Protein 4G3N (pdb70)

Foldseek 3Di:
DKAWWKWFAFPQAFIAIEGVVQQVVDDPDDDFRLPFGQDIDGGILQWKKWFQKFQQKIFIDRNVLFHHDHNPDSGHHPCVSLVPDPPIHGQDMDIGRDQVRAQWKWWAKFQQFIAIAGSVLPPDPPRGIDGQAHDDPPMTIHEIDGYYQQWWKWWAKQQFFIAIERNHCVQHPHDHRYYHGHGQADDDPPMTIHYMDIDDAQKWWWWAFQQQFIETEGPVLQDYDGGRYNHGGQAADDPNRHTTQHIDIGHCAWKKWWAKDPPGIDIDGNVQFHYDHRYYHGHHRPPADVVITTNHMGTRND

Solvent-accessible surface area: 14374 Å² total; per-residue (Å²): 108,193,51,98,0,6,0,1,1,9,73,48,9,43,0,8,38,2,65,28,122,79,12,200,94,56,202,138,103,64,63,123,69,29,60,0,25,16,23,41,31,98,14,28,1,73,16,21,0,0,0,0,0,18,68,0,64,0,9,40,2,73,0,92,65,1,43,88,26,48,86,91,39,113,26,72,57,0,18,112,53,31,76,22,88,111,138,6,154,46,28,50,6,20,48,3,192,21,21,123,70,16,75,24,1,0,3,0,2,92,53,0,41,1,2,0,2,97,1,71,47,1,97,42,143,182,90,41,21,10,56,0,5,71,49,190,158,109,18,62,1,36,3,2,19,49,5,41,32,77,39,24,0,0,0,0,0,9,19,0,45,1,2,26,2,42,0,47,48,165,39,1,174,34,49,42,74,71,42,65,13,45,73,0,0,152,41,98,187,104,15,86,0,31,17,9,33,39,19,127,136,65,2,31,0,2,1,0,3,38,13,0,59,3,0,10,1,23,4,145,64,3,49,86,72,57,85,18,32,114,23,33,66,0,4,90,65,52,183,226,32,12,76,3,34,7,5,38,26,1,49,68,103,24,75,6,6,1,6,6,69,69,51,36,10,32,130,6,3,0,135,115,7,148,92,30,27,54,95,47,96,11,81,63,16,188,70,6,39,165,75,24,61,3,101,28,19,4,115,30,20,136

Sequence (302 aa):
AREDVVVTITETGYAKRTKTTDDLYRSQKGAGLKQDDIVAHFFVCSTHDLILFFTTQGRVYRAKAYDLPEASRTARGQHVANLLAFQPEERIAQVIQIRGYTDAPYLVLATRNGLVKKSKLTDFDSNRSGGIVAVNLRDNDELVVGAVLCSAGDDLLLVSANGQSIRFSATDEALRPMGRATSGVQGMRFNIDDRLLSLNVVREGTYLLVATSGGYAKRTAIEEYPVQGRGGKGVLTVMYDRRRGRLVGALIVDDDSELYAVTSGGGVIRTAARQQVRKAGRQTKGVRLMNLGEGDTLLAIARNAE

GO terms:
  GO:0000287 magnesium ion binding (F, IDA)
  GO:0005524 ATP binding (F, IDA)
  GO:0003918 DNA topoisomerase type II (double strand cut, ATP-hydrolyzing) activity (F, IDA)
  GO:0016887 ATP hydrolysis activity (F, IDA)
  GO:0006265 DNA topological change (P, IDA)
  GO:0005886 plasma membrane (C, HDA)
  GO:0005515 protein binding (F, IPI)
  GO:0034335 DNA negative supercoiling activity (F, IDA)
  GO:0003918 DNA topoisomerase type II (double strand cut, ATP-hydrolyzing) activity (F, EXP)

CATH classification: 2.120.10.90

InterPro domains:
  IPR002205 DNA topoisomerase, type IIA, domain A [PF00521] (39-483)
  IPR002205 DNA topoisomerase, type IIA, domain A [PS52040] (41-510)
  IPR002205 DNA topoisomerase, type IIA, domain A [SM00434] (18-476)
  IPR002205 DNA topoisomerase, type IIA, domain A [cd00187] (37-486)
  IPR005743 DNA gyrase, subunit A [MF_01897] (10-820)
  IPR006691 DNA gyrase/topoisomerase IV, subunit A, C-terminal repeat [PF03989] (515-562)
  IPR006691 DNA gyrase/topoisomerase IV, subunit A, C-terminal repeat [PF03989] (565-607)
  IPR006691 DNA gyrase/topoisomerase IV, subunit A, C-terminal repeat [PF03989] (622-666)
  IPR006691 DNA gyrase/topoisomerase IV, subunit A, C-terminal repeat [PF03989] (669-717)
  IPR006691 DNA gyrase/topoisomerase IV, subunit A, C-terminal repeat [PF03989] (722-769)
  IPR006691 DNA gyrase/topoisomerase IV, subunit A, C-terminal repeat [PF03989] (773-816)
  IPR013757 DNA topoisomerase, type IIA, alpha-helical domain superfamily [G3DSA:1.10.268.10] (381-469)
  IPR013758 DNA topoisomerase, type IIA, domain A, alpha-beta [G3DSA:3.90.199.10] (39-498)
  IPR013760 DNA topoisomerase, type IIA-like domain superfamily [SSF56719] (8-500)
  IPR035516 DNA gyrase/topoisomerase IV, subunit A, C-terminal [G3DSA:2.120.10.90] (512-820)
  IPR035516 DNA gyrase/topoisomerase IV, subunit A, C-terminal [SSF101904] (510-826)
  IPR050220 Type II DNA Topoisomerases [PTHR43493] (12-821)

B-factor: mean 26.98, std 14.88, range [6.0, 184.53]

Radius of gyration: 18.95 Å; Cα contacts (8 Å, |Δi|>4): 797; chains: 1; bounding box: 49×46×56 Å

Organism: Mycobacterium tuberculosis (strain ATCC 25618 / H37Rv) (NCBI:txid83332)

Secondary structure (DSSP, 8-state):
---EEEEEEETTSEEEEEEHHHHTT-------GGG-EEEEEEEETTSEEEEEETTSEEEEEEGGGSPB--TT---EEHHHHTTPPTT--EEEEEEESSTTSSSEEEEEETTSEEEEEEGGGG----SSEEES----TT--EEEEEEE-TT-EEEEEETTSEEEEEE--TTTS-B--SSS--EES----TT--EEEEEE--TT-EEEEEETTSEEEEEEGGGS-B--TTS--EESS---TTT--EEEEEEE-TT-EEEEEESSS-EEEEEGGGSPB--TT---EE-TTSPTT--EEEEEEE--

Structure (mmCIF, N/CA/C/O backbone):
data_4G3N
#
_entry.id   4G3N
#
_cell.length_a   38.700
_cell.length_b   80.519
_cell.length_c   88.182
_cell.angle_alpha   90.00
_cell.angle_beta   90.00
_cell.angle_gamma   90.00
#
_symmetry.space_group_name_H-M   'P 21 21 21'
#
loop_
_entity.id
_entity.type
_entity.pdbx_description
1 polymer 'DNA gyrase subunit A'
2 water water
#
loop_
_atom_site.group_PDB
_atom_site.id
_atom_site.type_symbol
_atom_site.label_atom_id
_atom_site.label_alt_id
_atom_site.label_comp_id
_atom_site.label_asym_id
_atom_site.label_entity_id
_atom_site.label_seq_id
_atom_site.pdbx_PDB_ins_code
_atom_site.Cartn_x
_atom_site.Cartn_y
_atom_site.Cartn_z
_atom_site.occupancy
_atom_site.B_iso_or_equiv
_atom_site.auth_seq_id
_atom_site.auth_comp_id
_atom_site.auth_asym_id
_atom_site.auth_atom_id
_atom_site.pdbx_PDB_model_num
ATOM 1 N N . ALA A 1 1 ? 41.340 52.993 17.282 1.00 29.26 512 ALA A N 1
ATOM 2 C CA . ALA A 1 1 ? 42.102 51.738 17.304 1.00 28.61 512 ALA A CA 1
ATOM 3 C C . ALA A 1 1 ? 41.487 50.643 16.419 1.00 27.66 512 ALA A C 1
ATOM 4 O O . ALA A 1 1 ? 40.266 50.514 16.345 1.00 26.87 512 ALA A O 1
ATOM 6 N N . ARG A 1 2 ? 42.350 49.858 15.748 1.00 23.90 513 ARG A N 1
ATOM 7 C CA . ARG A 1 2 ? 41.933 48.744 14.883 1.00 22.47 513 ARG A CA 1
ATOM 8 C C . ARG A 1 2 ? 42.128 47.479 15.701 1.00 24.32 513 ARG A C 1
ATOM 9 O O . ARG A 1 2 ? 43.257 47.124 16.053 1.00 24.06 513 ARG A O 1
ATOM 17 N N . GLU A 1 3 ? 41.014 46.863 16.083 1.00 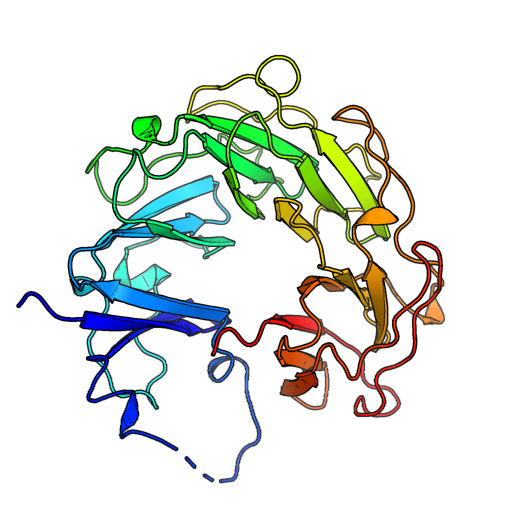19.32 514 GLU A N 1
ATOM 18 C CA . GLU A 1 3 ? 41.034 45.741 17.005 1.00 20.29 514 GLU A CA 1
ATOM 19 C C . GLU A 1 3 ? 40.057 44.661 16.600 1.00 20.46 514 GLU A C 1
ATOM 20 O O . GLU A 1 3 ? 38.981 44.960 16.057 1.00 18.57 514 GLU A O 1
ATOM 26 N N . ASP A 1 4 ? 40.405 43.403 16.957 1.00 18.57 515 ASP A N 1
ATOM 27 C CA . ASP A 1 4 ? 39.489 42.289 16.769 1.00 17.02 515 ASP A CA 1
ATOM 28 C C . ASP A 1 4 ? 38.496 42.352 17.923 1.00 18.61 515 ASP A C 1
ATOM 29 O O . ASP A 1 4 ? 38.900 42.435 19.093 1.00 19.52 515 ASP A O 1
ATOM 34 N N . VAL A 1 5 ? 37.203 42.339 17.592 1.00 15.94 516 VAL A N 1
ATOM 35 C CA . VAL A 1 5 ? 36.139 42.474 18.593 1.00 15.95 516 VAL A CA 1
ATOM 36 C C . VAL A 1 5 ? 35.062 41.436 18.384 1.00 18.31 516 VAL A C 1
ATOM 37 O O . VAL A 1 5 ? 34.896 40.864 17.282 1.00 17.89 516 VAL A O 1
ATOM 41 N N . VAL A 1 6 ? 34.328 41.202 19.455 1.00 15.79 517 VAL A N 1
ATOM 42 C CA . VAL A 1 6 ? 33.130 40.414 19.478 1.00 15.93 517 VAL A CA 1
ATOM 43 C C . VAL A 1 6 ? 31.999 41.472 19.584 1.00 16.01 517 VAL A C 1
ATOM 44 O O . VAL A 1 6 ? 32.002 42.306 20.514 1.00 16.29 517 VAL A O 1
ATOM 48 N N . VAL A 1 7 ? 31.119 41.521 18.580 1.00 14.86 518 VAL A N 1
ATOM 49 C CA . VAL A 1 7 ? 29.946 42.408 18.619 1.00 13.15 518 VAL A CA 1
ATOM 50 C C . VAL A 1 7 ? 28.785 41.536 19.058 1.00 15.39 518 VAL A C 1
ATOM 51 O O . VAL A 1 7 ? 28.542 40.474 18.466 1.00 15.86 518 VAL A O 1
ATOM 55 N N . THR A 1 8 ? 28.062 41.980 20.083 1.00 15.03 519 THR A N 1
ATOM 56 C CA . THR A 1 8 ? 26.872 41.251 20.526 1.00 14.57 519 THR A CA 1
ATOM 57 C C . THR A 1 8 ? 25.676 42.151 20.485 1.00 15.35 519 THR A C 1
ATOM 58 O O . THR A 1 8 ? 25.745 43.326 20.897 1.00 16.02 519 THR A O 1
ATOM 62 N N . ILE A 1 9 ? 24.569 41.629 19.983 1.00 15.60 520 ILE A N 1
ATOM 63 C CA . ILE A 1 9 ? 23.293 42.360 19.981 1.00 15.81 520 ILE A CA 1
ATOM 64 C C . ILE A 1 9 ? 22.273 41.480 20.689 1.00 15.10 520 ILE A C 1
ATOM 65 O O . ILE A 1 9 ? 22.132 40.294 20.309 1.00 16.01 520 ILE A O 1
ATOM 70 N N . THR A 1 10 ? 21.581 42.007 21.690 1.00 14.56 521 THR A N 1
ATOM 71 C CA . THR A 1 10 ? 20.603 41.192 22.396 1.00 14.69 521 THR A CA 1
ATOM 72 C C . THR A 1 10 ? 19.308 41.086 21.620 1.00 17.37 521 THR A C 1
ATOM 73 O O . THR A 1 10 ? 19.037 41.863 20.711 1.00 16.80 521 THR A O 1
ATOM 77 N N . GLU A 1 11 ? 18.471 40.114 22.017 1.00 17.57 522 GLU A N 1
ATOM 78 C CA . GLU A 1 11 ? 17.150 39.954 21.432 1.00 18.42 522 GLU A CA 1
ATOM 79 C C . GLU A 1 11 ? 16.323 41.247 21.623 1.00 21.49 522 GLU A C 1
ATOM 80 O O . GLU A 1 11 ? 15.470 41.554 20.801 1.00 20.85 522 GLU A O 1
ATOM 86 N N . THR A 1 12 ? 16.602 42.004 22.697 1.00 17.05 523 THR A N 1
ATOM 87 C CA . THR A 1 12 ? 15.930 43.237 23.054 1.00 16.35 523 THR A CA 1
ATOM 88 C C . THR A 1 12 ? 16.496 44.483 22.343 1.00 17.65 523 THR A C 1
ATOM 89 O O . THR A 1 12 ? 15.992 45.579 22.588 1.00 19.34 523 THR A O 1
ATOM 93 N N . GLY A 1 13 ? 17.510 44.314 21.501 1.00 15.77 524 GLY A N 1
ATOM 94 C CA . GLY A 1 13 ? 18.047 45.407 20.690 1.00 15.65 524 GLY A CA 1
ATOM 95 C C . GLY A 1 13 ? 19.194 46.226 21.262 1.00 16.56 524 GLY A C 1
ATOM 96 O O . GLY A 1 13 ? 19.442 47.326 20.761 1.00 18.26 524 GLY A O 1
ATOM 97 N N . TYR A 1 14 ? 19.918 45.699 22.249 1.00 14.73 525 TYR A N 1
ATOM 98 C CA . TYR A 1 14 ? 21.046 46.428 22.853 1.00 13.57 525 TYR A CA 1
ATOM 99 C C . TYR A 1 14 ? 22.329 45.891 22.272 1.00 16.84 525 TYR A C 1
ATOM 100 O O . TYR A 1 14 ? 22.486 44.672 22.154 1.00 16.86 525 TYR A O 1
ATOM 109 N N . ALA A 1 15 ? 23.264 46.768 21.938 1.00 13.80 526 ALA A N 1
ATOM 110 C CA . ALA A 1 15 ? 24.492 46.381 21.267 1.00 14.53 526 ALA A CA 1
ATOM 111 C C . ALA A 1 15 ? 25.718 46.836 22.005 1.00 14.39 526 ALA A C 1
ATOM 112 O O . ALA A 1 15 ? 25.723 47.914 22.616 1.00 14.16 526 ALA A O 1
ATOM 114 N N . LYS A 1 16 ? 26.803 46.099 21.830 1.00 14.40 527 LYS A N 1
ATOM 115 C CA . LYS A 1 16 ? 28.105 46.477 22.383 1.00 14.42 527 LYS A CA 1
ATOM 116 C C . LYS A 1 16 ? 29.161 45.722 21.613 1.00 16.75 527 LYS A C 1
ATOM 117 O O . LYS A 1 16 ? 28.870 44.786 20.858 1.00 16.73 527 LYS A O 1
ATOM 123 N N . ARG A 1 17 ? 30.391 46.124 21.828 1.00 15.33 528 ARG A N 1
ATOM 124 C CA . ARG A 1 17 ? 31.563 45.417 21.327 1.00 14.60 528 ARG A CA 1
ATOM 125 C C . ARG A 1 17 ? 32.510 45.156 22.492 1.00 17.15 528 ARG A C 1
ATOM 126 O O . ARG A 1 17 ? 32.553 45.924 23.454 1.00 16.94 528 ARG A O 1
ATOM 134 N N . THR A 1 18 ? 33.304 44.106 22.388 1.00 16.31 529 THR A N 1
ATOM 135 C CA . THR A 1 18 ? 34.289 43.790 23.415 1.00 16.04 529 THR A CA 1
ATOM 136 C C . THR A 1 18 ? 35.516 43.247 22.680 1.00 17.60 529 THR A C 1
ATOM 137 O O . THR A 1 18 ? 35.370 42.373 21.821 1.00 18.33 529 THR A O 1
ATOM 141 N N . LYS A 1 19 ? 36.725 43.699 23.064 1.00 17.85 530 LYS A N 1
ATOM 142 C CA . LYS A 1 19 ? 37.951 43.147 22.475 1.00 18.75 530 LYS A CA 1
ATOM 143 C C . LYS A 1 19 ? 37.889 41.619 22.628 1.00 19.53 530 LYS A C 1
ATOM 144 O O . LYS A 1 19 ? 37.530 41.143 23.713 1.00 20.54 530 LYS A O 1
ATOM 150 N N A THR A 1 20 ? 38.207 40.872 21.549 0.50 16.58 531 THR A N 1
ATOM 151 N N B THR A 1 20 ? 38.203 40.840 21.562 0.50 12.15 531 THR A N 1
ATOM 152 C CA A THR A 1 20 ? 38.183 39.401 21.514 0.50 16.90 531 THR A CA 1
ATOM 153 C CA B THR A 1 20 ? 38.116 39.388 21.635 0.50 11.74 531 THR A CA 1
ATOM 154 C C A THR A 1 20 ? 38.895 38.759 22.698 0.50 22.30 531 THR A C 1
ATOM 155 C C B THR A 1 20 ? 38.853 38.827 22.820 0.50 18.49 531 THR A C 1
ATOM 156 O O A THR A 1 20 ? 38.327 37.871 23.326 0.50 21.97 531 THR A O 1
ATOM 157 O O B THR A 1 20 ? 38.262 38.066 23.570 0.50 18.70 531 THR A O 1
ATOM 164 N N . ASP A 1 21 ? 40.104 39.246 23.031 1.00 20.10 532 ASP A N 1
ATOM 165 C CA A ASP A 1 21 ? 40.924 38.747 24.138 0.50 22.92 532 ASP A CA 1
ATOM 166 C CA B ASP A 1 21 ? 40.886 38.715 24.141 0.50 22.50 532 ASP A CA 1
ATOM 167 C C . ASP A 1 21 ? 40.279 38.984 25.505 1.00 28.18 532 ASP A C 1
ATOM 168 O O . ASP A 1 21 ? 40.417 38.156 26.393 1.00 30.04 532 ASP A O 1
ATOM 177 N N . LEU A 1 22 ? 39.573 40.107 25.664 1.00 25.61 533 LEU A N 1
ATOM 178 C CA . LEU A 1 22 ? 38.920 40.431 26.943 1.00 27.20 533 LEU A CA 1
ATOM 179 C C . LEU A 1 22 ? 37.642 39.613 27.091 1.00 28.56 533 LEU A C 1
ATOM 180 O O . LEU A 1 22 ? 37.340 39.111 28.179 1.00 27.22 533 LEU A O 1
ATOM 185 N N . TYR A 1 23 ? 36.865 39.499 26.000 1.00 24.36 534 TYR A N 1
ATOM 186 C CA . TYR A 1 23 ? 35.593 38.773 26.016 1.00 22.19 534 TYR A CA 1
ATOM 187 C C . TYR A 1 23 ? 35.796 37.361 26.524 1.00 26.60 534 TYR A C 1
ATOM 188 O O . TYR A 1 23 ? 35.030 36.888 27.384 1.00 24.94 534 TYR A O 1
ATOM 197 N N . ARG A 1 24 ? 36.885 36.732 26.065 1.00 26.39 535 ARG A N 1
ATOM 198 C CA . ARG A 1 24 ? 37.285 35.370 26.399 1.00 27.59 535 ARG A CA 1
ATOM 199 C C . ARG A 1 24 ? 37.633 35.145 27.877 1.00 31.66 535 ARG A C 1
ATOM 200 O O . ARG A 1 24 ? 37.584 34.004 28.344 1.00 32.02 535 ARG A O 1
ATOM 208 N N . SER A 1 25 ? 37.962 36.221 28.614 1.00 27.73 536 SER A N 1
ATOM 209 C CA . SER A 1 25 ? 38.309 36.177 30.038 1.00 26.84 536 SER A CA 1
ATOM 210 C C . SER A 1 25 ? 37.118 36.502 30.955 1.00 28.51 536 SER A C 1
ATOM 211 O O . SER A 1 25 ? 37.199 36.291 32.168 1.00 27.18 536 SER A O 1
ATOM 214 N N . GLN A 1 26 ? 36.056 37.078 30.391 1.00 23.69 537 GLN A N 1
ATOM 215 C CA . GLN A 1 26 ? 34.905 37.534 31.159 1.00 22.36 537 GLN A CA 1
ATOM 216 C C . GLN A 1 26 ? 33.804 36.496 31.402 1.00 27.29 537 GLN A C 1
ATOM 217 O O . GLN A 1 26 ? 33.796 35.455 30.760 1.00 28.87 537 GLN A O 1
ATOM 223 N N . LYS A 1 27 ? 32.881 36.780 32.343 1.00 23.84 538 LYS A N 1
ATOM 224 C CA . LYS A 1 27 ? 31.807 35.852 32.730 1.00 26.38 538 LYS A CA 1
ATOM 225 C C . LYS A 1 27 ? 30.872 35.549 31.548 1.00 44.64 538 LYS A C 1
ATOM 226 O O . LYS A 1 27 ? 30.286 36.474 30.993 1.00 29.98 538 LYS A O 1
ATOM 232 N N . GLY A 1 35 ? 19.712 36.812 42.190 1.00 33.72 546 GLY A N 1
ATOM 233 C CA . GLY A 1 35 ? 19.021 35.531 42.086 1.00 33.03 546 GLY A CA 1
ATOM 234 C C . GLY A 1 35 ? 17.864 35.469 41.099 1.00 35.35 546 GLY A C 1
ATOM 235 O O . GLY A 1 35 ? 17.113 34.488 41.104 1.00 34.78 546 GLY A O 1
ATOM 236 N N . ALA A 1 36 ? 17.703 36.495 40.229 1.00 30.49 547 ALA A N 1
ATOM 237 C CA . ALA A 1 36 ? 16.627 36.484 39.224 1.00 29.98 547 ALA A CA 1
ATOM 238 C C . ALA A 1 36 ? 16.987 35.478 38.117 1.00 35.37 547 ALA A C 1
ATOM 239 O O . ALA A 1 36 ? 18.164 35.186 37.941 1.00 35.32 547 ALA A O 1
ATOM 241 N N . GLY A 1 37 ? 15.980 34.940 37.423 1.00 33.24 548 GLY A N 1
ATOM 242 C CA . GLY A 1 37 ? 16.187 33.995 36.331 1.00 33.04 548 GLY A CA 1
ATOM 243 C C . GLY A 1 37 ? 16.599 34.698 35.050 1.00 33.36 548 GLY A C 1
ATOM 244 O O . GLY A 1 37 ? 16.769 35.924 35.037 1.00 31.35 548 GLY A O 1
ATOM 245 N N . LEU A 1 38 ? 16.734 33.932 33.947 1.00 29.25 549 LEU A N 1
ATOM 246 C CA . LEU A 1 38 ? 17.093 34.512 32.656 1.00 27.21 549 LEU A CA 1
ATOM 247 C C . LEU A 1 38 ? 15.990 35.415 32.140 1.00 28.08 549 LEU A C 1
ATOM 248 O O . LEU A 1 38 ? 14.809 35.125 32.323 1.00 28.39 549 LEU A O 1
ATOM 253 N N . LYS A 1 39 ? 16.382 36.492 31.487 1.00 26.04 550 LYS A N 1
ATOM 254 C CA . LYS A 1 39 ? 15.433 37.434 30.892 1.00 25.29 550 LYS A CA 1
ATOM 255 C C . LYS A 1 39 ? 15.838 37.660 29.434 1.00 22.89 550 LYS A C 1
ATOM 256 O O . LYS A 1 39 ? 16.911 37.214 29.024 1.00 21.26 550 LYS A O 1
ATOM 262 N N . GLN A 1 40 ? 14.973 38.310 28.657 1.00 20.98 551 GLN A N 1
ATOM 263 C CA . GLN A 1 40 ? 15.252 38.549 27.241 1.00 20.29 551 GLN A CA 1
ATOM 264 C C . GLN A 1 40 ? 16.526 39.321 26.950 1.00 19.78 551 GLN A C 1
ATOM 265 O O . GLN A 1 40 ? 17.190 39.017 25.960 1.00 18.55 551 GLN A O 1
ATOM 271 N N . ASP A 1 41 ? 16.927 40.244 27.848 1.00 19.11 552 ASP A N 1
ATOM 272 C CA . ASP A 1 41 ? 18.204 40.934 27.675 1.00 18.30 552 ASP A CA 1
ATOM 273 C C . ASP A 1 41 ? 19.412 39.980 27.714 1.00 23.18 552 ASP A C 1
ATOM 274 O O . ASP A 1 41 ? 20.483 40.325 27.206 1.00 24.11 552 ASP A O 1
ATOM 279 N N . ASP A 1 42 ? 19.247 38.778 28.263 1.00 20.04 553 ASP A N 1
ATOM 280 C CA . ASP A 1 42 ? 20.340 37.800 28.319 1.00 21.80 553 ASP A CA 1
ATOM 281 C C . ASP A 1 42 ? 20.509 37.014 27.025 1.00 22.45 553 ASP A C 1
ATOM 282 O O . ASP A 1 42 ? 21.486 36.267 26.864 1.00 23.29 553 ASP A O 1
ATOM 287 N N . ILE A 1 43 ? 19.532 37.130 26.122 1.00 18.58 554 ILE A N 1
ATOM 288 C CA . ILE A 1 43 ? 19.579 36.405 24.872 1.00 17.80 554 ILE A CA 1
ATOM 289 C C . ILE A 1 43 ? 20.494 37.137 23.903 1.00 19.12 554 ILE A C 1
ATOM 290 O O . ILE A 1 43 ? 20.157 38.255 23.472 1.00 18.33 554 ILE A O 1
ATOM 295 N N . VAL A 1 44 ? 21.619 36.510 23.530 1.00 17.79 555 VAL A N 1
ATOM 296 C CA . VAL A 1 44 ? 22.500 37.065 22.494 1.00 17.64 555 VAL A CA 1
ATOM 297 C C . VAL A 1 44 ? 21.890 36.618 21.130 1.00 20.38 555 VAL A C 1
ATOM 298 O O . VAL A 1 44 ? 21.996 35.431 20.769 1.00 20.22 555 VAL A O 1
ATOM 302 N N . ALA A 1 45 ? 21.193 37.529 20.444 1.00 18.38 556 ALA A N 1
ATOM 303 C CA . ALA A 1 45 ? 20.541 37.302 19.136 1.00 19.18 556 ALA A CA 1
ATOM 304 C C . ALA A 1 45 ? 21.519 37.335 17.974 1.00 20.67 556 ALA A C 1
ATOM 305 O O . ALA A 1 45 ? 21.312 36.646 16.959 1.00 22.04 556 ALA A O 1
ATOM 307 N N . HIS A 1 46 ? 22.577 38.144 18.102 1.00 17.99 557 HIS A N 1
ATOM 308 C CA . HIS A 1 46 ? 23.624 38.296 17.092 1.00 18.04 557 HIS A CA 1
ATOM 309 C C . HIS A 1 46 ? 24.983 38.310 17.727 1.00 19.31 557 HIS A C 1
ATOM 310 O O . HIS A 1 46 ? 25.185 39.000 18.738 1.00 17.40 557 HIS A O 1
ATOM 317 N N . PHE A 1 47 ? 25.934 37.567 17.152 1.00 17.14 558 PHE A N 1
ATOM 318 C CA . PHE A 1 47 ? 27.279 37.461 17.685 1.00 16.84 558 PHE A CA 1
ATOM 319 C C . PHE A 1 47 ? 28.222 37.471 16.491 1.00 19.12 558 PHE A C 1
ATOM 320 O O . PHE A 1 47 ? 28.188 36.557 15.666 1.00 19.43 558 PHE A O 1
ATOM 328 N N . PHE A 1 48 ? 29.003 38.510 16.366 1.00 16.03 559 PHE A N 1
ATOM 329 C CA . PHE A 1 48 ? 29.907 38.647 15.223 1.00 15.64 559 PHE A CA 1
ATOM 330 C C . PHE A 1 48 ? 31.321 38.786 15.734 1.00 20.04 559 PHE A C 1
ATOM 331 O O . PHE A 1 48 ? 31.575 39.623 16.603 1.00 18.94 559 PHE A O 1
ATOM 339 N N . VAL A 1 49 ? 32.245 37.987 15.224 1.00 17.38 560 VAL A N 1
ATOM 340 C CA . VAL A 1 49 ? 33.648 38.142 15.568 1.00 17.63 560 VAL A CA 1
ATOM 341 C C . VAL A 1 49 ? 34.223 38.852 14.354 1.00 21.12 560 VAL A C 1
ATOM 342 O O . VAL A 1 49 ? 34.254 38.298 13.249 1.00 22.53 560 VAL A O 1
ATOM 346 N N . CYS A 1 50 ? 34.544 40.122 14.511 1.00 16.53 561 CYS A N 1
ATOM 347 C CA . CYS A 1 50 ? 34.929 40.961 13.387 1.00 17.09 561 CYS A CA 1
ATOM 348 C C . CYS A 1 50 ? 35.990 41.948 13.795 1.00 18.77 561 CYS A C 1
ATOM 349 O O . CYS A 1 50 ? 36.647 41.790 14.835 1.00 18.61 561 CYS A O 1
ATOM 352 N N . SER A 1 51 ? 36.199 42.928 12.925 1.00 17.83 562 SER A N 1
ATOM 353 C CA . SER A 1 51 ? 37.063 44.043 13.157 1.00 17.10 562 SER A CA 1
ATOM 354 C C . SER A 1 51 ? 36.228 45.236 13.610 1.00 18.79 562 SER A C 1
ATOM 355 O O . SER A 1 51 ? 35.082 45.420 13.171 1.00 17.02 562 SER A O 1
ATOM 358 N N . THR A 1 52 ? 36.839 46.119 14.411 1.00 17.30 563 THR A N 1
ATOM 359 C CA . THR A 1 52 ? 36.253 47.421 14.755 1.00 16.32 563 THR A CA 1
ATOM 360 C C . THR A 1 52 ? 35.899 48.184 13.457 1.00 18.70 563 THR A C 1
ATOM 361 O O . THR A 1 52 ? 34.926 48.946 13.426 1.00 17.69 563 THR A O 1
ATOM 365 N N . HIS A 1 53 ? 36.640 47.927 12.366 1.00 17.18 564 HIS A N 1
ATOM 366 C CA . HIS A 1 53 ? 36.433 48.643 11.107 1.00 16.41 564 HIS A CA 1
ATOM 367 C C . HIS A 1 53 ? 35.488 47.963 10.097 1.00 20.81 564 HIS A C 1
ATOM 368 O O . HIS A 1 53 ? 35.274 48.493 8.991 1.00 21.26 564 HIS A O 1
ATOM 375 N N . ASP A 1 54 ? 34.873 46.838 10.492 1.00 16.46 565 ASP A N 1
ATOM 376 C CA . ASP A 1 54 ? 33.861 46.201 9.656 1.00 16.95 565 ASP A CA 1
ATOM 377 C C . ASP A 1 54 ? 32.531 46.914 9.852 1.00 19.05 565 ASP A C 1
ATOM 378 O O . ASP A 1 54 ? 32.395 47.738 10.767 1.00 18.17 565 ASP A O 1
ATOM 383 N N . LEU A 1 55 ? 31.563 46.610 8.985 1.00 19.42 566 LEU A N 1
ATOM 384 C CA . LEU A 1 55 ? 30.247 47.235 8.993 1.00 19.84 566 LEU A CA 1
ATOM 385 C C . LEU A 1 55 ? 29.171 46.352 9.548 1.00 18.93 566 LEU A C 1
ATOM 386 O O . LEU A 1 55 ? 29.163 45.132 9.349 1.00 18.46 566 LEU A O 1
ATOM 391 N N . ILE A 1 56 ? 28.244 46.976 10.280 1.00 18.59 567 ILE A N 1
ATOM 392 C CA . ILE A 1 56 ? 27.099 46.285 10.819 1.00 17.38 567 ILE A CA 1
ATOM 393 C C . ILE A 1 56 ? 25.874 46.967 10.215 1.00 19.85 567 ILE A C 1
ATOM 394 O O . ILE A 1 56 ? 25.714 48.194 10.353 1.00 20.69 567 ILE A O 1
ATOM 399 N N . LEU A 1 57 ? 25.067 46.194 9.466 1.00 18.11 568 LEU A N 1
ATOM 400 C CA . LEU A 1 57 ? 23.868 46.736 8.809 1.00 17.43 568 LEU A CA 1
ATOM 401 C C . LEU A 1 57 ? 22.656 46.398 9.653 1.00 16.30 568 LEU A C 1
ATOM 402 O O . LEU A 1 57 ? 22.410 45.231 9.923 1.00 15.86 568 LEU A O 1
ATOM 407 N N . PHE A 1 58 ? 21.881 47.405 10.048 1.00 14.88 569 PHE A N 1
ATOM 408 C CA . PHE A 1 58 ? 20.671 47.232 10.853 1.00 14.40 569 PHE A CA 1
ATOM 409 C C . PHE A 1 58 ? 19.467 47.500 9.943 1.00 15.97 569 PHE A C 1
ATOM 410 O O . PHE A 1 58 ? 19.237 48.659 9.547 1.00 15.31 569 PHE A O 1
ATOM 418 N N . PHE A 1 59 ? 18.740 46.439 9.611 1.00 13.93 570 PHE A N 1
ATOM 419 C CA . PHE A 1 59 ? 17.540 46.566 8.786 1.00 13.98 570 PHE A CA 1
ATOM 420 C C . PHE A 1 59 ? 16.374 46.754 9.721 1.00 17.13 570 PHE A C 1
ATOM 421 O O . PHE A 1 59 ? 16.250 46.021 10.709 1.00 16.77 570 PHE A O 1
ATOM 429 N N . THR A 1 60 ? 15.509 47.713 9.413 1.00 14.66 571 THR A N 1
ATOM 430 C CA . THR A 1 60 ? 14.435 48.022 10.350 1.00 13.91 571 THR A CA 1
ATOM 431 C C . THR A 1 60 ? 13.077 47.606 9.878 1.00 15.31 571 THR A C 1
ATOM 432 O O . THR A 1 60 ? 12.850 47.345 8.699 1.00 14.87 571 THR A O 1
ATOM 436 N N . THR A 1 61 ? 12.145 47.586 10.828 1.00 14.60 572 THR A N 1
ATOM 437 C CA . THR A 1 61 ? 10.764 47.229 10.548 1.00 14.34 572 THR A CA 1
ATOM 438 C C . THR A 1 61 ? 10.102 48.175 9.523 1.00 16.91 572 THR A C 1
ATOM 439 O O . THR A 1 61 ? 9.178 47.773 8.829 1.00 16.82 572 THR A O 1
ATOM 443 N N . GLN A 1 62 ? 10.582 49.437 9.461 1.00 15.80 573 GLN A N 1
ATOM 444 C CA . GLN A 1 62 ? 10.085 50.442 8.535 1.00 15.92 573 GLN A CA 1
ATOM 445 C C . GLN A 1 62 ? 10.803 50.394 7.185 1.00 18.46 573 GLN A C 1
ATOM 446 O O . GLN A 1 62 ? 10.602 51.284 6.356 1.00 19.77 573 GLN A O 1
ATOM 452 N N . GLY A 1 63 ? 11.581 49.334 6.950 1.00 16.16 574 GLY A N 1
ATOM 453 C CA . GLY A 1 63 ? 12.174 49.131 5.633 1.00 16.39 574 GLY A CA 1
ATOM 454 C C . GLY A 1 63 ? 13.386 49.976 5.337 1.00 18.46 574 GLY A C 1
ATOM 455 O O . GLY A 1 63 ? 13.691 50.196 4.173 1.00 19.04 574 GLY A O 1
ATOM 456 N N . ARG A 1 64 ? 14.079 50.456 6.376 1.00 15.96 575 ARG A N 1
ATOM 457 C CA . ARG A 1 64 ? 15.311 51.203 6.182 1.00 15.38 575 ARG A CA 1
ATOM 458 C C . ARG A 1 64 ? 16.520 50.367 6.593 1.00 17.11 575 ARG A C 1
ATOM 459 O O . ARG A 1 64 ? 16.384 49.320 7.245 1.00 16.64 575 ARG A O 1
ATOM 467 N N . VAL A 1 65 ? 17.706 50.815 6.187 1.00 15.60 576 VAL A N 1
ATOM 468 C CA . VAL A 1 65 ? 18.931 50.197 6.646 1.00 15.64 576 VAL A CA 1
ATOM 469 C C . VAL A 1 65 ? 19.824 51.311 7.206 1.00 16.37 576 VAL A C 1
ATOM 470 O O . VAL A 1 65 ? 20.003 52.351 6.574 1.00 17.98 576 VAL A O 1
ATOM 474 N N . TYR A 1 66 ? 20.336 51.100 8.425 1.00 15.53 577 TYR A N 1
ATOM 475 C CA . TYR A 1 66 ? 21.254 52.028 9.066 1.00 16.03 577 TYR A CA 1
ATOM 476 C C . TYR A 1 66 ? 22.573 51.297 9.157 1.00 20.34 577 TYR A C 1
ATOM 477 O O . TYR A 1 66 ? 22.601 50.115 9.480 1.00 20.99 577 TYR A O 1
ATOM 486 N N . ARG A 1 67 ? 23.664 51.969 8.814 1.00 21.76 578 ARG A N 1
ATOM 487 C CA . ARG A 1 67 ? 24.947 51.310 8.921 1.00 23.38 578 ARG A CA 1
ATOM 488 C C . ARG A 1 67 ? 25.742 51.897 10.078 1.00 27.44 578 ARG A C 1
ATOM 489 O O . ARG A 1 67 ? 25.603 53.077 10.437 1.00 28.14 578 ARG A O 1
ATOM 497 N N . ALA A 1 68 ? 26.588 51.071 10.651 1.00 23.91 579 ALA A N 1
ATOM 498 C CA . ALA A 1 68 ? 27.483 51.511 11.704 1.00 24.17 579 ALA A CA 1
ATOM 499 C C . ALA A 1 68 ? 28.765 50.733 11.540 1.00 22.08 579 ALA A C 1
ATOM 500 O O . ALA A 1 68 ? 28.745 49.549 11.195 1.00 23.59 579 ALA A O 1
ATOM 502 N N . LYS A 1 69 ? 29.873 51.366 11.821 1.00 19.04 580 LYS A N 1
ATOM 503 C CA . LYS A 1 69 ? 31.113 50.624 11.862 1.00 18.95 580 LYS A CA 1
ATOM 504 C C . LYS A 1 69 ? 31.050 49.948 13.253 1.00 20.07 580 LYS A C 1
ATOM 505 O O . LYS A 1 69 ? 30.366 50.457 14.180 1.00 19.99 580 LYS A O 1
ATOM 511 N N . ALA A 1 70 ? 31.672 48.789 13.422 1.00 16.69 581 ALA A N 1
ATOM 512 C CA . ALA A 1 70 ? 31.634 48.147 14.743 1.00 16.48 581 ALA A CA 1
ATOM 513 C C . ALA A 1 70 ? 32.169 49.111 15.834 1.00 20.06 581 ALA A C 1
ATOM 514 O O . ALA A 1 70 ? 31.683 49.083 16.968 1.00 18.84 581 ALA A O 1
ATOM 516 N N . TYR A 1 71 ? 33.139 49.984 15.503 1.00 16.88 582 TYR A N 1
ATOM 517 C CA . TYR A 1 71 ? 33.638 50.934 16.512 1.00 17.90 582 TYR A CA 1
ATOM 518 C C . TYR A 1 71 ? 32.597 51.974 16.945 1.00 21.78 582 TYR A C 1
ATOM 519 O O . TYR A 1 71 ? 32.811 52.635 17.952 1.00 23.80 582 TYR A O 1
ATOM 528 N N . ASP A 1 72 ? 31.467 52.086 16.197 1.00 18.36 583 ASP A N 1
ATOM 529 C CA . ASP A 1 72 ? 30.377 52.996 16.557 1.00 20.08 583 ASP A CA 1
ATOM 530 C C . ASP A 1 72 ? 29.513 52.368 17.650 1.00 21.94 583 ASP A C 1
ATOM 531 O O . ASP A 1 72 ? 28.646 53.052 18.211 1.00 22.30 583 ASP A O 1
ATOM 536 N N . LEU A 1 73 ? 29.717 51.071 17.939 1.00 18.86 584 LEU A N 1
ATOM 537 C CA . LEU A 1 73 ? 28.991 50.384 19.017 1.00 17.99 584 LEU A CA 1
ATOM 538 C C . LEU A 1 73 ? 29.850 50.531 20.237 1.00 21.56 584 LEU A C 1
ATOM 539 O O . LEU A 1 73 ? 31.084 50.490 20.131 1.00 22.16 584 LEU A O 1
ATOM 544 N N . PRO A 1 74 ? 29.250 50.823 21.399 1.00 17.29 585 PRO A N 1
ATOM 545 C CA . PRO A 1 74 ? 30.046 51.089 22.591 1.00 17.31 585 PRO A CA 1
ATOM 546 C C . PRO A 1 74 ? 30.793 49.891 23.129 1.00 19.15 585 PRO A C 1
ATOM 547 O O . PRO A 1 74 ? 30.297 48.766 23.095 1.00 17.38 585 PRO A O 1
ATOM 551 N N . GLU A 1 75 ? 31.986 50.147 23.642 1.00 19.48 586 GLU A N 1
ATOM 552 C CA . GLU A 1 75 ? 32.772 49.104 24.237 1.00 19.58 586 GLU A CA 1
ATOM 553 C C . GLU A 1 75 ? 32.208 48.830 25.609 1.00 24.46 586 GLU A C 1
ATOM 554 O O . GLU A 1 75 ? 31.947 49.771 26.379 1.00 25.20 586 GLU A O 1
ATOM 560 N N . ALA A 1 76 ? 31.999 47.556 25.934 1.00 20.63 587 ALA A N 1
ATOM 561 C CA . ALA A 1 76 ? 31.478 47.166 27.242 1.00 21.28 587 ALA A CA 1
ATOM 562 C C . ALA A 1 76 ? 31.892 45.753 27.545 1.00 24.74 587 ALA A C 1
ATOM 563 O O . ALA A 1 76 ? 32.259 45.019 26.620 1.00 22.92 587 ALA A O 1
ATOM 565 N N . SER A 1 77 ? 31.832 45.355 28.815 1.00 23.91 588 SER A N 1
ATOM 566 C CA . SER A 1 77 ? 32.189 43.999 29.201 1.00 24.36 588 SER A CA 1
ATOM 567 C C . SER A 1 77 ? 31.149 43.023 28.694 1.00 26.50 588 SER A C 1
ATOM 568 O O . SER A 1 77 ? 30.003 43.402 28.406 1.00 25.50 588 SER A O 1
ATOM 571 N N . ARG A 1 78 ? 31.531 41.753 28.622 1.00 23.36 589 ARG A N 1
ATOM 572 C CA . ARG A 1 78 ? 30.654 40.668 28.172 1.00 23.33 589 ARG A CA 1
ATOM 573 C C . ARG A 1 78 ? 29.322 40.654 28.920 1.00 26.34 589 ARG A C 1
ATOM 574 O O . ARG A 1 78 ? 28.285 40.334 28.324 1.00 27.55 589 ARG A O 1
ATOM 582 N N . THR A 1 79 ? 29.355 41.009 30.210 1.00 24.16 590 THR A N 1
ATOM 583 C CA . THR A 1 79 ? 28.174 40.982 31.055 1.00 25.08 590 THR A CA 1
ATOM 584 C C . THR A 1 79 ? 27.157 42.096 30.800 1.00 31.52 590 THR A C 1
ATOM 585 O O . THR A 1 79 ? 25.975 41.914 31.106 1.00 32.05 590 THR A O 1
ATOM 589 N N . ALA A 1 80 ? 27.604 43.241 30.262 1.00 27.51 591 ALA A N 1
ATOM 590 C CA . ALA A 1 80 ? 26.707 44.382 29.997 1.00 27.32 591 ALA A CA 1
ATOM 591 C C . ALA A 1 80 ? 25.800 44.136 28.791 1.00 27.49 591 ALA A C 1
ATOM 592 O O . ALA A 1 80 ? 26.210 43.446 27.874 1.00 27.34 591 ALA A O 1
ATOM 594 N N . ARG A 1 81 ? 24.567 44.703 28.763 1.00 23.45 592 ARG A N 1
ATOM 595 C CA . ARG A 1 81 ? 23.718 44.506 27.566 1.00 21.95 592 ARG A CA 1
ATOM 596 C C . ARG A 1 81 ? 24.128 45.484 26.475 1.00 21.65 592 ARG A C 1
ATOM 597 O O . ARG A 1 81 ? 23.975 45.172 25.303 1.00 23.14 592 ARG A O 1
ATOM 605 N N . GLY A 1 82 ? 24.671 46.639 26.854 1.00 17.65 593 GLY A N 1
ATOM 606 C CA . GLY A 1 82 ? 25.063 47.641 25.870 1.00 18.34 593 GLY A CA 1
ATOM 607 C C . GLY A 1 82 ? 24.024 48.754 25.721 1.00 19.85 593 GLY A C 1
ATOM 608 O O . GLY A 1 82 ? 23.223 49.020 26.621 1.00 19.94 593 GLY A O 1
ATOM 609 N N . GLN A 1 83 ? 24.037 49.406 24.562 1.00 15.25 594 GLN A N 1
ATOM 610 C CA . GLN A 1 83 ? 23.212 50.585 24.287 1.00 15.42 594 GLN A CA 1
ATOM 611 C C . GLN A 1 83 ? 22.143 50.176 23.315 1.00 16.34 594 GLN A C 1
ATOM 612 O O . GLN A 1 83 ? 22.434 49.465 22.342 1.00 14.33 594 GLN A O 1
ATOM 618 N N . HIS A 1 84 ? 20.924 50.697 23.501 1.00 16.44 595 HIS A N 1
ATOM 619 C CA . HIS A 1 84 ? 19.842 50.375 22.587 1.00 17.51 595 HIS A CA 1
ATOM 620 C C . HIS A 1 84 ? 20.157 50.950 21.201 1.00 16.71 595 HIS A C 1
ATOM 621 O O . HIS A 1 84 ? 20.399 52.157 21.078 1.00 16.67 595 HIS A O 1
ATOM 628 N N . VAL A 1 85 ? 20.159 50.098 20.186 0.50 9.00 596 VAL A N 1
ATOM 629 C CA . VAL A 1 85 ? 20.522 50.494 18.834 0.50 8.30 596 VAL A CA 1
ATOM 630 C C . VAL A 1 85 ? 19.652 51.584 18.257 0.50 10.85 596 VAL A C 1
ATOM 631 O O . VAL A 1 85 ? 20.167 52.502 17.619 0.50 8.90 596 VAL A O 1
ATOM 635 N N . ALA A 1 86 ? 18.356 51.477 18.464 1.00 15.32 597 ALA A N 1
ATOM 636 C CA . ALA A 1 86 ? 17.473 52.501 17.937 1.00 16.20 597 ALA A CA 1
ATOM 637 C C . ALA A 1 86 ? 17.805 53.870 18.494 1.00 18.60 597 ALA A C 1
ATOM 638 O O . ALA A 1 86 ? 17.642 54.889 17.808 1.00 20.04 597 ALA A O 1
ATOM 640 N N . ASN A 1 87 ? 18.278 53.909 19.728 1.00 17.51 598 ASN A N 1
ATOM 641 C CA . ASN A 1 87 ? 18.667 55.179 20.345 1.00 18.17 598 ASN A CA 1
ATOM 642 C C . ASN A 1 87 ? 20.026 55.605 19.811 1.00 20.41 598 ASN A C 1
ATOM 643 O O . ASN A 1 87 ? 20.191 56.780 19.451 1.00 20.85 598 ASN A O 1
ATOM 648 N N . LEU A 1 88 ? 21.007 54.679 19.767 1.00 17.58 599 LEU A N 1
ATOM 649 C CA . LEU A 1 88 ? 22.357 54.978 19.303 1.00 18.16 599 LEU A CA 1
ATOM 650 C C . LEU A 1 88 ? 22.373 55.517 17.883 1.00 20.41 599 LEU A C 1
ATOM 651 O O . LEU A 1 88 ? 23.100 56.477 17.589 1.00 21.42 599 LEU A O 1
ATOM 656 N N . LEU A 1 89 ? 21.532 54.925 17.008 1.00 16.95 600 LEU A N 1
ATOM 657 C CA . LEU A 1 89 ? 21.529 55.283 15.592 1.00 16.49 600 LEU A CA 1
ATOM 658 C C . LEU A 1 89 ? 20.421 56.214 15.173 1.00 19.98 600 LEU A C 1
ATOM 659 O O . LEU A 1 89 ? 20.265 56.468 13.969 1.00 21.23 600 LEU A O 1
ATOM 664 N N . ALA A 1 90 ? 19.698 56.786 16.138 1.00 18.63 601 ALA A N 1
ATOM 665 C CA . ALA A 1 90 ? 18.650 57.776 15.866 1.00 19.69 601 ALA A CA 1
ATOM 6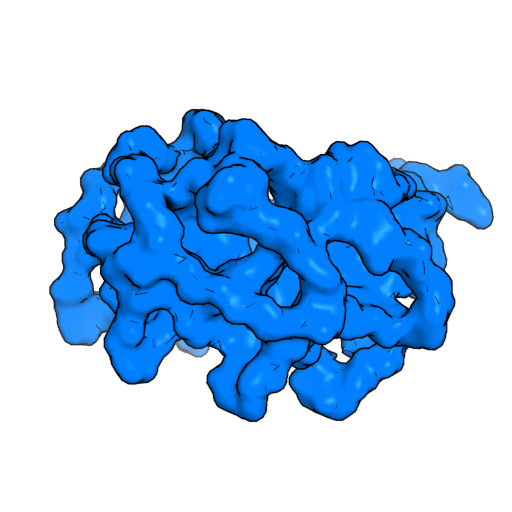66 C C . ALA A 1 90 ? 17.574 57.283 14.909 1.00 23.35 601 ALA A C 1
ATOM 667 O O . ALA A 1 90 ? 17.237 57.931 13.913 1.00 23.78 601 ALA A O 1
ATOM 669 N N . PHE A 1 91 ? 17.045 56.095 15.214 1.00 18.90 602 PHE A N 1
ATOM 670 C CA . PHE A 1 91 ? 15.936 55.584 14.429 1.00 18.10 602 PHE A CA 1
ATOM 671 C C . PHE A 1 91 ? 14.738 56.510 14.544 1.00 22.24 602 PHE A C 1
ATOM 672 O O . PHE A 1 91 ? 14.626 57.303 15.498 1.00 21.56 602 PHE A O 1
ATOM 680 N N . GLN A 1 92 ? 13.823 56.387 13.587 1.00 20.52 603 GLN A N 1
ATOM 681 C CA . GLN A 1 92 ? 12.591 57.164 13.586 1.00 21.07 603 GLN A CA 1
ATOM 682 C C . GLN A 1 92 ? 11.681 56.690 14.710 1.00 23.91 603 GLN A C 1
ATOM 683 O O . GLN A 1 92 ? 11.864 55.574 15.229 1.00 22.50 603 GLN A O 1
ATOM 689 N N . PRO A 1 93 ? 10.692 57.495 15.127 1.00 24.21 604 PRO A N 1
ATOM 690 C CA . PRO A 1 93 ? 9.782 57.018 16.172 1.00 23.77 604 PRO A CA 1
ATOM 691 C C . PRO A 1 93 ? 9.120 55.702 15.766 1.00 27.01 604 PRO A C 1
ATOM 692 O O . PRO A 1 93 ? 8.705 55.532 14.619 1.00 26.16 604 PRO A O 1
ATOM 696 N N . GLU A 1 94 ? 9.129 54.748 16.697 1.00 24.31 605 GLU A N 1
ATOM 697 C CA . GLU A 1 94 ? 8.556 53.408 16.562 1.00 23.55 605 GLU A CA 1
ATOM 698 C C . GLU A 1 94 ? 9.299 52.455 15.663 1.00 25.21 605 GLU A C 1
ATOM 699 O O . GLU A 1 94 ? 8.853 51.320 15.500 1.00 25.20 605 GLU A O 1
ATOM 705 N N . GLU A 1 95 ? 10.418 52.889 15.084 1.00 19.72 606 GLU A N 1
ATOM 706 C CA . GLU A 1 95 ? 11.205 52.023 14.203 1.00 18.94 606 GLU A CA 1
ATOM 707 C C . GLU A 1 95 ? 12.014 51.033 15.055 1.00 20.95 606 GLU A C 1
ATOM 708 O O . GLU A 1 95 ? 12.670 51.458 16.027 1.00 20.69 606 GLU A O 1
ATOM 714 N N . ARG A 1 96 ? 12.016 49.745 14.678 1.00 18.09 607 ARG A N 1
ATOM 715 C CA . ARG A 1 96 ? 12.733 48.727 15.459 1.00 18.04 607 ARG A CA 1
ATOM 716 C C . ARG A 1 96 ? 13.628 47.886 14.574 1.00 17.78 607 ARG A C 1
ATOM 717 O O . ARG A 1 96 ? 13.454 47.883 13.361 1.00 17.32 607 ARG A O 1
ATOM 725 N N . ILE A 1 97 ? 14.576 47.152 15.153 1.00 16.93 608 ILE A N 1
ATOM 726 C CA . ILE A 1 97 ? 15.444 46.270 14.383 1.00 15.67 608 ILE A CA 1
ATOM 727 C C . ILE A 1 97 ? 14.619 45.094 13.877 1.00 18.27 608 ILE A C 1
ATOM 728 O O . ILE A 1 97 ? 13.853 44.508 14.656 1.00 18.82 608 ILE A O 1
ATOM 733 N N . ALA A 1 98 ? 14.756 44.774 12.597 1.00 15.00 609 ALA A N 1
ATOM 734 C CA . ALA A 1 98 ? 14.150 43.587 12.014 1.00 16.20 609 ALA A CA 1
ATOM 735 C C . ALA A 1 98 ? 15.246 42.516 11.794 1.00 16.10 609 ALA A C 1
ATOM 736 O O . ALA A 1 98 ? 15.007 41.323 11.996 1.00 17.99 609 ALA A O 1
ATOM 738 N N . GLN A 1 99 ? 16.430 42.945 11.347 1.00 14.70 610 GLN A N 1
ATOM 739 C CA . GLN A 1 99 ? 17.515 42.007 11.097 1.00 14.64 610 GLN A CA 1
ATOM 740 C C . GLN A 1 99 ? 18.839 42.751 11.146 1.00 15.64 610 GLN A C 1
ATOM 741 O O . GLN A 1 99 ? 18.879 43.948 10.884 1.00 16.30 610 GLN A O 1
ATOM 747 N N . VAL A 1 100 ? 19.941 42.036 11.452 1.00 14.71 611 VAL A N 1
ATOM 748 C CA . VAL A 1 100 ? 21.263 42.621 11.521 1.00 14.51 611 VAL A CA 1
ATOM 749 C C . VAL A 1 100 ? 22.179 41.741 10.680 1.00 15.80 611 VAL A C 1
ATOM 750 O O . VAL A 1 100 ? 22.138 40.507 10.803 1.00 16.72 611 VAL A O 1
ATOM 754 N N . ILE A 1 101 ? 23.008 42.367 9.806 1.00 14.80 612 ILE A N 1
ATOM 755 C CA . ILE A 1 101 ? 23.962 41.614 8.985 1.00 14.42 612 ILE A CA 1
ATOM 756 C C . ILE A 1 101 ? 25.311 42.296 9.114 1.00 17.29 612 ILE A C 1
ATOM 757 O O . ILE A 1 101 ? 25.403 43.494 8.882 1.00 17.06 612 ILE A O 1
ATOM 762 N N . GLN A 1 102 ? 26.381 41.539 9.381 1.00 16.34 613 GLN A N 1
ATOM 763 C CA . GLN A 1 102 ? 27.725 42.086 9.416 1.00 16.49 613 GLN A CA 1
ATOM 764 C C . GLN A 1 102 ? 28.379 41.829 8.042 1.00 18.78 613 GLN A C 1
ATOM 765 O O . GLN A 1 102 ? 28.239 40.739 7.475 1.00 18.39 613 GLN A O 1
ATOM 771 N N . ILE A 1 103 ? 29.057 42.833 7.513 1.00 16.42 614 ILE A N 1
ATOM 772 C CA . ILE A 1 103 ? 29.755 42.694 6.234 1.00 16.45 614 ILE A CA 1
ATOM 773 C C . ILE A 1 103 ? 31.126 43.305 6.363 1.00 20.68 614 ILE A C 1
ATOM 774 O O . ILE A 1 103 ? 31.388 44.123 7.271 1.00 20.78 614 ILE A O 1
ATOM 779 N N . ARG A 1 104 ? 32.007 42.881 5.476 1.00 20.05 615 ARG A N 1
ATOM 780 C CA . ARG A 1 104 ? 33.330 43.470 5.363 1.00 22.36 615 ARG A CA 1
ATOM 781 C C . ARG A 1 104 ? 33.181 44.660 4.410 1.00 26.61 615 ARG A C 1
ATOM 782 O O . ARG A 1 104 ? 33.669 45.754 4.703 1.00 30.08 615 ARG A O 1
ATOM 790 N N . GLY A 1 105 ? 32.458 44.453 3.314 1.00 21.05 616 GLY A N 1
ATOM 791 C CA . GLY A 1 105 ? 32.213 45.503 2.344 1.00 21.36 616 GLY A CA 1
ATOM 792 C C . GLY A 1 105 ? 31.020 45.154 1.482 1.00 22.47 616 GLY A C 1
ATOM 793 O O . GLY A 1 105 ? 30.490 44.050 1.588 1.00 20.95 616 GLY A O 1
ATOM 794 N N . TYR A 1 106 ? 30.652 46.058 0.573 1.00 21.07 617 TYR A N 1
ATOM 795 C CA . TYR A 1 106 ? 29.463 45.892 -0.264 1.00 20.53 617 TYR A CA 1
ATOM 796 C C . TYR A 1 106 ? 29.590 44.924 -1.422 1.00 24.22 617 TYR A C 1
ATOM 797 O O . TYR A 1 106 ? 28.604 44.688 -2.122 1.00 21.86 617 TYR A O 1
ATOM 806 N N . THR A 1 107 ? 30.766 44.315 -1.595 1.00 21.93 618 THR A N 1
ATOM 807 C CA . THR A 1 107 ? 30.947 43.323 -2.641 1.00 21.33 618 THR A CA 1
ATOM 808 C C . THR A 1 107 ? 30.969 41.906 -2.021 1.00 25.24 618 THR A C 1
ATOM 809 O O . THR A 1 107 ? 31.262 40.941 -2.725 1.00 26.31 618 THR A O 1
ATOM 813 N N . ASP A 1 108 ? 30.594 41.771 -0.720 1.00 21.25 619 ASP A N 1
ATOM 814 C CA . ASP A 1 108 ? 30.665 40.481 -0.031 1.00 21.97 619 ASP A CA 1
ATOM 815 C C . ASP A 1 108 ? 29.724 39.435 -0.549 1.00 25.19 619 ASP A C 1
ATOM 816 O O . ASP A 1 108 ? 30.007 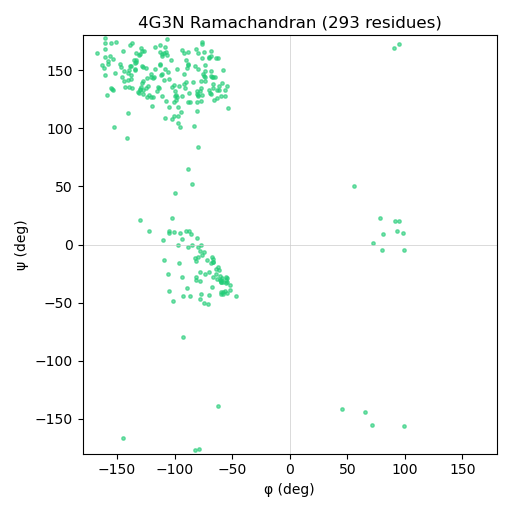38.238 -0.429 1.00 26.65 619 ASP A O 1
ATOM 821 N N . ALA A 1 109 ? 28.590 39.880 -1.106 1.00 19.97 620 ALA A N 1
ATOM 822 C CA . ALA A 1 109 ? 27.627 38.983 -1.712 1.00 19.98 620 ALA A CA 1
ATOM 823 C C . ALA A 1 109 ? 27.029 39.763 -2.836 1.00 21.57 620 ALA A C 1
ATOM 824 O O . ALA A 1 109 ? 27.029 41.003 -2.806 1.00 19.21 620 ALA A O 1
ATOM 826 N N . PRO A 1 110 ? 26.510 39.081 -3.865 1.00 19.34 621 PRO A N 1
ATOM 827 C CA . PRO A 1 110 ? 25.915 39.843 -4.959 1.00 18.22 621 PRO A CA 1
ATOM 828 C C . PRO A 1 110 ? 24.638 40.580 -4.554 1.00 18.66 621 PRO A C 1
ATOM 829 O O . PRO A 1 110 ? 24.423 41.704 -5.049 1.00 17.31 621 PRO A O 1
ATOM 833 N N . TYR A 1 111 ? 23.804 39.970 -3.686 1.00 16.04 622 TYR A N 1
ATOM 834 C CA . TYR A 1 111 ? 22.486 40.521 -3.427 1.00 14.86 622 TYR A CA 1
ATOM 835 C C . TYR A 1 111 ? 22.123 40.576 -1.980 1.00 15.41 622 TYR A C 1
ATOM 836 O O . TYR A 1 111 ? 22.558 39.777 -1.158 1.00 15.78 622 TYR A O 1
ATOM 845 N N . LEU A 1 112 ? 21.214 41.487 -1.703 1.00 14.76 623 LEU A N 1
ATOM 846 C CA . LEU A 1 112 ? 20.473 41.574 -0.469 1.00 13.68 623 LEU A CA 1
ATOM 847 C C . LEU A 1 112 ? 19.044 41.196 -0.883 1.00 15.14 623 LEU A C 1
ATOM 848 O O . LEU A 1 112 ? 18.523 41.795 -1.837 1.00 16.15 623 LEU A O 1
ATOM 853 N N . VAL A 1 113 ? 18.400 40.215 -0.196 1.00 12.54 624 VAL A N 1
ATOM 854 C CA . VAL A 1 113 ? 16.991 39.930 -0.429 1.00 12.53 624 VAL A CA 1
ATOM 855 C C . VAL A 1 113 ? 16.266 40.261 0.870 1.00 13.74 624 VAL A C 1
ATOM 856 O O . VAL A 1 113 ? 16.670 39.827 1.949 1.00 14.11 624 VAL A O 1
ATOM 860 N N . LEU A 1 114 ? 15.177 41.006 0.746 1.00 13.37 625 LEU A N 1
ATOM 861 C CA . LEU A 1 114 ? 14.336 41.379 1.871 1.00 13.85 625 LEU A CA 1
ATOM 862 C C . LEU A 1 114 ? 12.983 40.696 1.753 1.00 13.78 625 LEU A C 1
ATOM 863 O O . LEU A 1 114 ? 12.536 40.406 0.640 1.00 13.44 625 LEU A O 1
ATOM 868 N N . ALA A 1 115 ? 12.311 40.504 2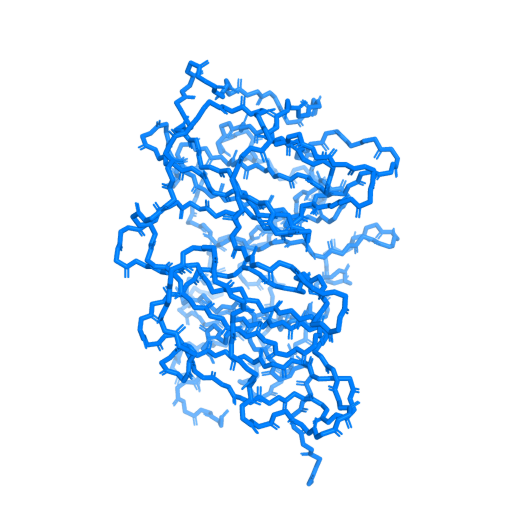.899 1.00 12.06 626 ALA A N 1
ATOM 869 C CA . ALA A 1 115 ? 10.957 39.940 2.879 1.00 12.01 626 ALA A CA 1
ATOM 870 C C . ALA A 1 115 ? 10.087 40.705 3.866 1.00 13.93 626 ALA A C 1
ATOM 871 O O . ALA A 1 115 ? 10.578 41.158 4.920 1.00 12.35 626 ALA A O 1
ATOM 873 N N . THR A 1 116 ? 8.811 40.866 3.531 1.00 12.85 627 THR A N 1
ATOM 874 C CA . THR A 1 116 ? 7.875 41.637 4.343 1.00 12.22 627 THR A CA 1
ATOM 875 C C . THR A 1 116 ? 6.825 40.760 4.995 1.00 13.29 627 THR A C 1
ATOM 876 O O . THR A 1 116 ? 6.556 39.623 4.576 1.00 13.29 627 THR A O 1
ATOM 880 N N . ARG A 1 117 ? 6.194 41.322 6.020 1.00 13.13 628 ARG A N 1
ATOM 881 C CA . ARG A 1 117 ? 5.124 40.696 6.785 1.00 13.59 628 ARG A CA 1
ATOM 882 C C . ARG A 1 117 ? 4.033 40.185 5.893 1.00 14.92 628 ARG A C 1
ATOM 883 O O . ARG A 1 117 ? 3.463 39.125 6.173 1.00 15.48 628 ARG A O 1
ATOM 891 N N . ASN A 1 118 ? 3.724 40.955 4.859 1.00 13.86 629 ASN A N 1
ATOM 892 C CA . ASN A 1 118 ? 2.635 40.614 3.949 1.00 14.25 629 ASN A CA 1
ATOM 893 C C . ASN A 1 118 ? 3.035 39.662 2.820 1.00 16.86 629 ASN A C 1
ATOM 894 O O . ASN A 1 118 ? 2.227 39.410 1.908 1.00 17.72 629 ASN A O 1
ATOM 899 N N . GLY A 1 119 ? 4.248 39.112 2.889 1.00 14.00 630 GLY A N 1
ATOM 900 C CA . GLY A 1 119 ? 4.651 38.079 1.946 1.00 13.64 630 GLY A CA 1
ATOM 901 C C . GLY A 1 119 ? 5.381 38.561 0.720 1.00 15.69 630 GLY A C 1
ATOM 902 O O . GLY A 1 119 ? 5.584 37.759 -0.203 1.00 16.62 630 GLY A O 1
ATOM 903 N N . LEU A 1 120 ? 5.811 39.834 0.698 1.00 14.01 631 LEU A N 1
ATOM 904 C CA . LEU A 1 120 ? 6.552 40.346 -0.457 1.00 14.20 631 LEU A CA 1
ATOM 905 C C . LEU A 1 120 ? 8.035 40.097 -0.308 1.00 14.26 631 LEU A C 1
ATOM 906 O O . LEU A 1 120 ? 8.536 40.023 0.821 1.00 14.50 631 LEU A O 1
ATOM 911 N N . VAL A 1 121 ? 8.748 40.022 -1.427 0.50 6.15 632 VAL A N 1
ATOM 912 C CA . VAL A 1 121 ? 10.190 39.885 -1.409 0.50 6.00 632 VAL A CA 1
ATOM 913 C C . VAL A 1 121 ? 10.798 40.858 -2.387 0.50 8.13 632 VAL A C 1
ATOM 914 O O . VAL A 1 121 ? 10.148 41.259 -3.378 0.50 7.71 632 VAL A O 1
ATOM 918 N N . LYS A 1 122 ? 12.085 41.214 -2.172 1.00 13.44 633 LYS A N 1
ATOM 919 C CA . LYS A 1 122 ? 12.738 42.084 -3.137 1.00 13.71 633 LYS A CA 1
ATOM 920 C C . LYS A 1 122 ? 14.214 41.847 -3.084 1.00 14.05 633 LYS A C 1
ATOM 921 O O . LYS A 1 122 ? 14.804 41.837 -2.003 1.00 14.72 633 LYS A O 1
ATOM 927 N N . LYS A 1 123 ? 14.821 41.710 -4.256 1.00 13.48 634 LYS A N 1
ATOM 928 C CA . LYS A 1 123 ? 16.258 41.551 -4.393 1.00 13.33 634 LYS A CA 1
ATOM 929 C C . LYS A 1 123 ? 16.847 42.867 -4.824 1.00 15.45 634 LYS A C 1
ATOM 930 O O . LYS A 1 123 ? 16.333 43.499 -5.773 1.00 15.01 634 LYS A O 1
ATOM 936 N N . SER A 1 124 ? 17.961 43.259 -4.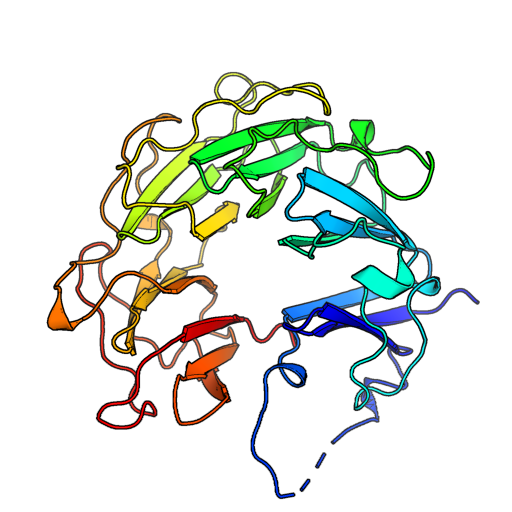189 1.00 13.89 635 SER A N 1
ATOM 937 C CA . SER A 1 124 ? 18.708 44.418 -4.687 1.00 15.19 635 SER A CA 1
ATOM 938 C C . SER A 1 124 ? 20.190 44.091 -4.723 1.00 16.68 635 SER A C 1
ATOM 939 O O . SER A 1 124 ? 20.670 43.316 -3.893 1.00 16.28 635 SER A O 1
ATOM 942 N N . LYS A 1 125 ? 20.932 44.699 -5.652 1.00 16.74 636 LYS A N 1
ATOM 943 C CA . LYS A 1 125 ? 22.386 44.530 -5.657 1.00 16.27 636 LYS A CA 1
ATOM 944 C C . LYS A 1 125 ? 22.907 45.095 -4.321 1.00 18.68 636 LYS A C 1
ATOM 945 O O . LYS A 1 125 ? 22.485 46.176 -3.908 1.00 17.31 636 LYS A O 1
ATOM 951 N N . LEU A 1 126 ? 23.841 44.384 -3.654 1.00 16.62 637 LEU A N 1
ATOM 952 C CA . LEU A 1 126 ? 24.354 44.858 -2.370 1.00 16.64 637 LEU A CA 1
ATOM 953 C C . LEU A 1 126 ? 25.090 46.192 -2.504 1.00 19.45 637 LEU A C 1
ATOM 954 O O . LEU A 1 126 ? 25.003 47.048 -1.622 1.00 19.05 637 LEU A O 1
ATOM 959 N N . THR A 1 127 ? 25.695 46.424 -3.672 1.00 17.95 638 THR A N 1
ATOM 960 C CA . THR A 1 127 ? 26.365 47.701 -3.899 1.00 18.94 638 THR A CA 1
ATOM 961 C C . THR A 1 127 ? 25.400 48.892 -3.948 1.00 22.58 638 THR A C 1
ATOM 962 O O . THR A 1 127 ? 25.847 50.033 -3.818 1.00 22.54 638 THR A O 1
ATOM 966 N N . ASP A 1 128 ? 24.064 48.653 -4.103 1.00 20.27 639 ASP A N 1
ATOM 967 C CA . ASP A 1 128 ? 23.109 49.771 -4.087 1.00 20.18 639 ASP A CA 1
ATOM 968 C C . ASP A 1 128 ? 23.035 50.428 -2.713 1.00 23.50 639 ASP A C 1
ATOM 969 O O . ASP A 1 128 ? 22.466 51.516 -2.582 1.00 24.39 639 ASP A O 1
ATOM 974 N N . PHE A 1 129 ? 23.558 49.748 -1.677 1.00 20.68 640 PHE A N 1
ATOM 975 C CA . PHE A 1 129 ? 23.518 50.244 -0.302 1.00 20.71 640 PHE A CA 1
ATOM 976 C C . PHE A 1 129 ? 24.795 50.955 0.126 1.00 26.01 640 PHE A C 1
ATOM 977 O O . PHE A 1 129 ? 24.876 51.437 1.262 1.00 26.28 640 PHE A O 1
ATOM 985 N N . ASP A 1 130 ? 25.786 51.039 -0.780 1.00 23.62 641 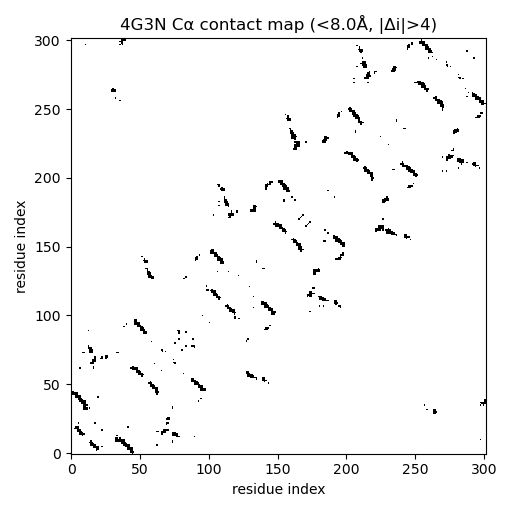ASP A N 1
ATOM 986 C CA . ASP A 1 130 ? 27.071 51.675 -0.504 1.00 27.08 641 ASP A CA 1
ATOM 987 C C . ASP A 1 130 ? 26.873 53.179 -0.628 1.00 41.06 641 ASP A C 1
ATOM 988 O O . ASP A 1 130 ? 27.087 53.763 -1.692 1.00 41.32 641 ASP A O 1
ATOM 993 N N . SER A 1 131 ? 26.392 53.781 0.471 1.00 44.37 642 SER A N 1
ATOM 994 C CA . SER A 1 131 ? 26.089 55.206 0.593 1.00 47.70 642 SER A CA 1
ATOM 995 C C . SER A 1 131 ? 26.168 55.611 2.064 1.00 56.91 642 SER A C 1
ATOM 996 O O . SER A 1 131 ? 25.643 54.899 2.928 1.00 57.12 642 SER A O 1
ATOM 999 N N . ASN A 1 132 ? 26.829 56.744 2.350 1.00 56.92 643 ASN A N 1
ATOM 1000 C CA . ASN A 1 132 ? 26.970 57.269 3.714 1.00 58.13 643 ASN A CA 1
ATOM 1001 C C . ASN A 1 132 ? 25.885 58.328 4.017 1.00 64.13 643 ASN A C 1
ATOM 1002 O O . ASN A 1 132 ? 25.935 58.995 5.057 1.00 64.83 643 ASN A O 1
ATOM 1007 N N . ARG A 1 133 ? 24.893 58.450 3.106 1.00 60.83 644 ARG A N 1
ATOM 1008 C CA . ARG A 1 133 ? 23.773 59.388 3.165 1.00 60.95 644 ARG A CA 1
ATOM 1009 C C . ARG A 1 133 ? 22.991 59.299 4.471 1.00 64.07 644 ARG A C 1
ATOM 1010 O O . ARG A 1 133 ? 22.399 58.255 4.771 1.00 64.10 644 ARG A O 1
ATOM 1018 N N . SER A 1 134 ? 22.990 60.417 5.235 1.00 58.80 645 SER A N 1
ATOM 1019 C CA . SER A 1 134 ? 22.299 60.602 6.517 1.00 57.55 645 SER A CA 1
ATOM 1020 C C . SER A 1 134 ? 22.493 59.395 7.454 1.00 55.58 645 SER A C 1
ATOM 1021 O O . SER A 1 134 ? 23.586 58.825 7.507 1.00 55.78 645 SER A O 1
ATOM 1024 N N . GLY A 1 135 ? 21.441 59.032 8.174 1.00 47.04 646 GLY A N 1
ATOM 1025 C CA . GLY A 1 135 ? 21.441 57.867 9.033 1.00 43.88 646 GLY A CA 1
ATOM 1026 C C . GLY A 1 135 ? 20.908 56.698 8.230 1.00 40.47 646 GLY A C 1
ATOM 1027 O O . GLY A 1 135 ? 21.674 55.920 7.650 1.00 40.44 646 GLY A O 1
ATOM 1028 N N . GLY A 1 136 ? 19.597 56.636 8.107 1.00 31.13 647 GLY A N 1
ATOM 1029 C CA . GLY A 1 136 ? 18.965 55.535 7.400 1.00 27.63 647 GLY A CA 1
ATOM 1030 C C . GLY A 1 136 ? 18.709 55.762 5.932 1.00 29.80 647 GLY A C 1
ATOM 1031 O O . GLY A 1 136 ? 18.475 56.897 5.492 1.00 32.31 647 GLY A O 1
ATOM 1032 N N . ILE A 1 137 ? 18.804 54.683 5.165 1.00 21.82 648 ILE A N 1
ATOM 1033 C CA . ILE A 1 137 ? 18.478 54.712 3.751 1.00 22.22 648 ILE A CA 1
ATOM 1034 C C . ILE A 1 137 ? 17.343 53.720 3.489 1.00 23.51 648 ILE A C 1
ATOM 1035 O O . ILE A 1 137 ? 17.226 52.662 4.144 1.00 21.62 648 ILE A O 1
ATOM 1040 N N . VAL A 1 138 ? 16.485 54.063 2.538 1.00 20.87 649 VAL A N 1
ATOM 1041 C CA . VAL A 1 138 ? 15.366 53.195 2.201 1.00 19.47 649 VAL A CA 1
ATOM 1042 C C . VAL A 1 138 ? 15.870 51.921 1.552 1.00 22.87 649 VAL A C 1
ATOM 1043 O O . VAL A 1 138 ? 16.732 51.976 0.663 1.00 21.75 649 VAL A O 1
ATOM 1047 N N . ALA A 1 139 ? 15.401 50.777 2.062 1.00 18.30 650 ALA A N 1
ATOM 1048 C CA . ALA A 1 139 ? 15.744 49.469 1.503 1.00 17.35 650 ALA A CA 1
ATOM 1049 C C . ALA A 1 139 ? 14.561 48.888 0.719 1.00 19.66 650 ALA A C 1
ATOM 1050 O O . ALA A 1 139 ? 14.759 48.094 -0.212 1.00 19.92 650 ALA A O 1
ATOM 1052 N N . VAL A 1 140 ? 13.314 49.299 1.066 1.00 17.47 651 VAL A N 1
ATOM 1053 C CA . VAL A 1 140 ? 12.104 48.843 0.387 1.00 16.82 651 VAL A CA 1
ATOM 1054 C C . VAL A 1 140 ? 11.001 49.844 0.687 1.00 19.12 651 VAL A C 1
ATOM 1055 O O . VAL A 1 140 ? 10.997 50.397 1.792 1.00 20.90 651 VAL A O 1
ATOM 1059 N N . ASN A 1 141 ? 10.076 50.079 -0.279 1.00 17.96 652 ASN A N 1
ATOM 1060 C CA . ASN A 1 141 ? 8.886 50.901 -0.071 1.00 19.89 652 ASN A CA 1
ATOM 1061 C C . ASN A 1 141 ? 7.803 49.991 0.459 1.00 22.63 652 ASN A C 1
ATOM 1062 O O . ASN A 1 141 ? 7.513 48.959 -0.154 1.00 24.65 652 ASN A O 1
ATOM 1067 N N . LEU A 1 142 ? 7.261 50.315 1.627 1.00 18.04 653 LEU A N 1
ATOM 1068 C CA . LEU A 1 142 ? 6.247 49.493 2.271 1.00 17.36 653 LEU A CA 1
ATOM 1069 C C . LEU A 1 142 ? 4.903 50.171 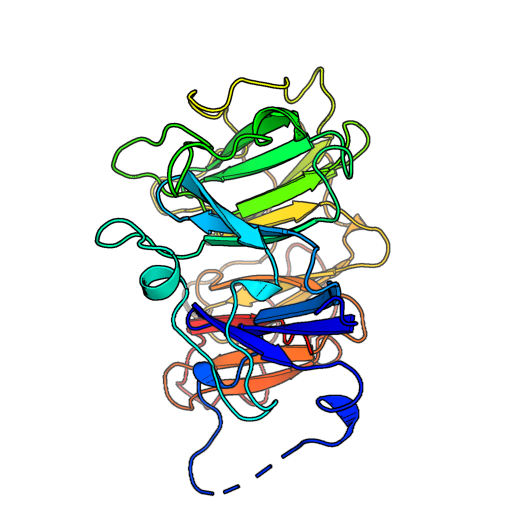2.280 1.00 20.85 653 LEU A C 1
ATOM 1070 O O . LEU A 1 142 ? 4.828 51.393 2.469 1.00 21.55 653 LEU A O 1
ATOM 1075 N N . ARG A 1 143 ? 3.831 49.378 2.186 1.00 19.16 654 ARG A N 1
ATOM 1076 C CA . ARG A 1 143 ? 2.488 49.910 2.374 1.00 19.77 654 ARG A CA 1
ATOM 1077 C C . ARG A 1 143 ? 2.292 50.114 3.878 1.00 21.41 654 ARG A C 1
ATOM 1078 O O . ARG A 1 143 ? 3.049 49.565 4.694 1.00 18.32 654 ARG A O 1
ATOM 1086 N N . ASP A 1 144 ? 1.319 50.947 4.249 1.00 21.18 655 ASP A N 1
ATOM 1087 C CA . ASP A 1 144 ? 1.070 51.275 5.656 1.00 22.85 655 ASP A CA 1
ATOM 1088 C C . ASP A 1 144 ? 0.863 50.079 6.559 1.00 23.84 655 ASP A C 1
ATOM 1089 O O . ASP A 1 144 ? 1.246 50.143 7.725 1.00 23.51 655 ASP A O 1
ATOM 1094 N N . ASN A 1 145 ? 0.275 48.990 6.053 1.00 20.59 656 ASN A N 1
ATOM 1095 C CA . ASN A 1 145 ? 0.113 47.869 6.942 1.00 20.45 656 ASN A CA 1
ATOM 1096 C C . ASN A 1 145 ? 1.127 46.752 6.719 1.00 20.83 656 ASN A C 1
ATOM 1097 O O . ASN A 1 145 ? 0.895 45.597 7.112 1.00 21.61 656 ASN A O 1
ATOM 1102 N N . ASP A 1 146 ? 2.271 47.107 6.123 1.00 16.66 657 ASP A N 1
ATOM 1103 C CA . ASP A 1 146 ? 3.326 46.133 5.941 1.00 14.62 657 ASP A CA 1
ATOM 1104 C C . ASP A 1 146 ? 4.529 46.501 6.803 1.00 15.41 657 ASP A C 1
ATOM 1105 O O . ASP A 1 146 ? 4.575 47.593 7.372 1.00 17.51 657 ASP A O 1
ATOM 1110 N N . GLU A 1 147 ? 5.438 45.564 6.956 1.00 15.29 658 GLU A N 1
ATOM 1111 C CA . GLU A 1 147 ? 6.610 45.728 7.787 1.00 15.80 658 GLU A CA 1
ATOM 1112 C C . GLU A 1 147 ? 7.701 44.847 7.217 1.00 15.08 658 GLU A C 1
ATOM 1113 O O . GLU A 1 147 ? 7.441 43.723 6.756 1.00 14.57 658 GLU A O 1
ATOM 1119 N N . LEU A 1 148 ? 8.971 45.276 7.334 1.00 14.06 659 LEU A N 1
ATOM 1120 C CA . LEU A 1 148 ? 10.056 44.398 6.932 1.00 13.93 659 LEU A CA 1
ATOM 1121 C C . LEU A 1 148 ? 10.284 43.350 8.020 1.00 14.71 659 LEU A C 1
ATOM 1122 O O . LEU A 1 148 ? 10.330 43.719 9.212 1.00 16.09 659 LEU A O 1
ATOM 1127 N N A VAL A 1 149 ? 10.410 42.072 7.641 0.50 11.72 660 VAL A N 1
ATOM 1128 N N B VAL A 1 149 ? 10.402 42.070 7.632 0.50 6.87 660 VAL A N 1
ATOM 1129 C CA A VAL A 1 149 ? 10.638 40.997 8.611 0.50 11.85 660 VAL A CA 1
ATOM 1130 C CA B VAL A 1 149 ? 10.608 40.984 8.575 0.50 7.28 660 VAL A CA 1
ATOM 1131 C C A VAL A 1 149 ? 11.959 40.258 8.432 0.50 16.40 660 VAL A C 1
ATOM 1132 C C B VAL A 1 149 ? 11.969 40.310 8.414 0.50 12.41 660 VAL A C 1
ATOM 1133 O O A VAL A 1 149 ? 12.495 39.742 9.415 0.50 16.10 660 VAL A O 1
ATOM 1134 O O B VAL A 1 149 ? 12.569 39.931 9.413 0.50 15.04 660 VAL A O 1
ATOM 1141 N N . GLY A 1 150 ? 12.475 40.208 7.202 1.00 13.50 661 GLY A N 1
ATOM 1142 C CA . GLY A 1 150 ? 13.724 39.504 6.967 1.00 15.40 661 GLY A CA 1
ATOM 1143 C C . GLY A 1 150 ? 14.643 40.193 6.000 1.00 13.88 661 GLY A C 1
ATOM 1144 O O . GLY A 1 150 ? 14.192 40.984 5.167 1.00 12.41 661 GLY A O 1
ATOM 1145 N N . ALA A 1 151 ? 15.907 39.842 6.067 1.00 12.89 662 ALA A N 1
ATOM 1146 C CA . ALA A 1 151 ? 16.936 40.372 5.165 1.00 12.78 662 ALA A CA 1
ATOM 1147 C C . ALA A 1 151 ? 18.090 39.391 5.186 1.00 14.16 662 ALA A C 1
ATOM 1148 O O . ALA A 1 151 ? 18.537 38.973 6.252 1.00 14.05 662 ALA A O 1
ATOM 1150 N N . VAL A 1 152 ? 18.531 38.978 3.991 1.00 12.46 663 VAL A N 1
ATOM 1151 C CA . VAL A 1 152 ? 19.606 38.015 3.846 1.00 12.30 663 VAL A CA 1
ATOM 1152 C C . VAL A 1 152 ? 20.536 38.428 2.734 1.00 14.86 663 VAL A C 1
ATOM 1153 O O . VAL A 1 152 ? 20.086 39.007 1.741 1.00 14.90 663 VAL A O 1
ATOM 1157 N N . LEU A 1 153 ? 21.798 38.012 2.808 1.00 14.29 664 LEU A N 1
ATOM 1158 C CA . LEU A 1 153 ? 22.725 38.104 1.690 1.00 15.04 664 LEU A CA 1
ATOM 1159 C C . LEU A 1 153 ? 22.617 36.796 0.888 1.00 17.04 664 LEU A C 1
ATOM 1160 O O . LEU A 1 153 ? 22.483 35.717 1.471 1.00 18.36 664 LEU A O 1
ATOM 1165 N N . CYS A 1 154 ? 22.655 36.916 -0.445 1.00 16.82 665 CYS A N 1
ATOM 1166 C CA . CYS A 1 154 ? 22.618 35.713 -1.268 1.00 18.96 665 CYS A CA 1
ATOM 1167 C C . CYS A 1 154 ? 23.124 35.989 -2.649 1.00 19.23 665 CYS A C 1
ATOM 1168 O O . CYS A 1 154 ? 23.419 37.135 -3.005 1.00 18.59 665 CYS A O 1
ATOM 1171 N N . SER A 1 155 ? 23.245 34.913 -3.424 1.00 18.20 666 SER A N 1
ATOM 1172 C CA . SER A 1 155 ? 23.611 34.979 -4.845 1.00 18.18 666 SER A CA 1
ATOM 1173 C C . SER A 1 155 ? 22.422 34.423 -5.636 1.00 21.54 666 SER A C 1
ATOM 1174 O O . SER A 1 155 ? 21.523 33.813 -5.057 1.00 19.65 666 SER A O 1
ATOM 1177 N N . ALA A 1 156 ? 22.455 34.573 -6.963 1.00 20.57 667 ALA A N 1
ATOM 1178 C CA . ALA A 1 156 ? 21.406 34.024 -7.827 1.00 21.15 667 ALA A CA 1
ATOM 1179 C C . ALA A 1 156 ? 21.371 32.480 -7.871 1.00 24.71 667 ALA A C 1
ATOM 1180 O O . ALA A 1 156 ? 20.410 31.924 -8.375 1.00 25.62 667 ALA A O 1
ATOM 1182 N N . GLY A 1 157 ? 22.387 31.816 -7.321 1.00 21.19 668 GLY A N 1
ATOM 1183 C CA . GLY A 1 157 ? 22.439 30.361 -7.243 1.00 22.26 668 GLY A CA 1
ATOM 1184 C C . GLY A 1 157 ? 21.789 29.811 -5.986 1.00 23.85 668 GLY A C 1
ATOM 1185 O O . GLY A 1 157 ? 21.703 28.590 -5.828 1.00 26.36 668 GLY A O 1
ATOM 1186 N N . ASP A 1 158 ? 21.294 30.689 -5.106 1.00 20.69 669 ASP A N 1
ATOM 1187 C CA . ASP A 1 158 ? 20.694 30.250 -3.853 1.00 19.34 669 ASP A CA 1
ATOM 1188 C C . ASP A 1 158 ? 19.204 29.974 -3.891 1.00 21.77 669 ASP A C 1
ATOM 1189 O O . ASP A 1 158 ? 18.488 30.507 -4.754 1.00 21.56 669 ASP A O 1
ATOM 1194 N N . ASP A 1 159 ? 18.720 29.169 -2.908 1.00 18.61 670 ASP A N 1
ATOM 1195 C CA . ASP A 1 159 ? 17.282 28.991 -2.690 1.00 18.45 670 ASP A CA 1
ATOM 1196 C C . ASP A 1 159 ? 16.933 29.772 -1.441 1.00 19.10 670 ASP A C 1
ATOM 1197 O O . ASP A 1 159 ? 17.754 29.864 -0.524 1.00 18.05 670 ASP A O 1
ATOM 1202 N N . LEU A 1 160 ? 15.717 30.289 -1.406 1.00 16.54 671 LEU A N 1
ATOM 1203 C CA . LEU A 1 160 ? 15.202 31.022 -0.255 1.00 16.08 671 LEU A CA 1
ATOM 1204 C C . LEU A 1 160 ? 14.013 30.304 0.314 1.00 17.86 671 LEU A C 1
ATOM 1205 O O . LEU A 1 160 ? 13.209 29.725 -0.429 1.00 18.08 671 LEU A O 1
ATOM 1210 N N . LEU A 1 161 ? 13.895 30.345 1.641 1.00 14.72 672 LEU A N 1
ATOM 1211 C CA . LEU A 1 161 ? 12.793 29.701 2.346 1.00 15.13 672 LEU A CA 1
ATOM 1212 C C . LEU A 1 161 ? 12.006 30.772 3.090 1.00 15.04 672 LEU A C 1
ATOM 1213 O O . LEU A 1 161 ? 12.579 31.535 3.877 1.00 15.08 672 LEU A O 1
ATOM 1218 N N . LEU A 1 162 ? 10.684 30.809 2.856 1.00 14.41 673 LEU A N 1
ATOM 1219 C CA . LEU A 1 162 ? 9.761 31.705 3.545 1.00 14.81 673 LEU A CA 1
ATOM 1220 C C . LEU A 1 162 ? 8.805 30.886 4.387 1.00 16.19 673 LEU A C 1
ATOM 1221 O O . LEU A 1 162 ? 8.297 29.865 3.911 1.00 16.00 673 LEU A O 1
ATOM 1226 N N . VAL A 1 163 ? 8.545 31.304 5.646 1.00 13.20 674 VAL A N 1
ATOM 1227 C CA . VAL A 1 163 ? 7.663 30.542 6.521 1.00 13.35 674 VAL A CA 1
ATOM 1228 C C . VAL A 1 163 ? 6.631 31.484 7.116 1.00 14.25 674 VAL A C 1
ATOM 1229 O O . VAL A 1 163 ? 7.026 32.572 7.569 1.00 14.22 674 VAL A O 1
ATOM 1233 N N . SER A 1 164 ? 5.338 31.090 7.116 1.00 14.58 675 SER A N 1
ATOM 1234 C CA . SER A 1 164 ? 4.275 31.920 7.651 1.00 15.44 675 SER A CA 1
ATOM 1235 C C . SER A 1 164 ? 3.826 31.435 9.034 1.00 16.02 675 SER A C 1
ATOM 1236 O O . SER A 1 164 ? 4.063 30.266 9.413 1.00 16.02 675 SER A O 1
ATOM 1239 N N . ALA A 1 165 ? 3.197 32.327 9.791 1.00 15.53 676 ALA A N 1
ATOM 1240 C CA . ALA A 1 165 ? 2.700 31.978 11.139 1.00 15.79 676 ALA A CA 1
ATOM 1241 C C . ALA A 1 165 ? 1.670 30.852 11.145 1.00 18.23 676 ALA A C 1
ATOM 1242 O O . ALA A 1 165 ? 1.583 30.082 12.108 1.00 18.18 676 ALA A O 1
ATOM 1244 N N . ASN A 1 166 ? 0.884 30.734 10.085 1.00 17.51 677 ASN A N 1
ATOM 1245 C CA . ASN A 1 166 ? -0.109 29.660 10.000 1.00 18.42 677 ASN A CA 1
ATOM 1246 C C . ASN A 1 166 ? 0.506 28.315 9.593 1.00 20.86 677 ASN A C 1
ATOM 1247 O O . ASN A 1 166 ? -0.215 27.315 9.471 1.00 22.44 677 ASN A O 1
ATOM 1252 N N . GLY A 1 167 ? 1.807 28.292 9.328 1.00 17.03 678 GLY A N 1
ATOM 1253 C CA . GLY A 1 167 ? 2.508 27.057 9.021 1.00 17.04 678 GLY A CA 1
ATOM 1254 C C . GLY A 1 167 ? 2.666 26.725 7.564 1.00 19.77 678 GLY A C 1
ATOM 1255 O O . GLY A 1 167 ? 2.863 25.552 7.223 1.00 21.49 678 GLY A O 1
ATOM 1256 N N . GLN A 1 168 ? 2.549 27.725 6.699 1.00 17.28 679 GLN A N 1
ATOM 1257 C CA . GLN A 1 168 ? 2.848 27.510 5.303 1.00 17.73 679 GLN A CA 1
ATOM 1258 C C . GLN A 1 168 ? 4.326 27.797 5.090 1.00 19.01 679 GLN A C 1
ATOM 1259 O O . GLN A 1 168 ? 4.916 28.619 5.807 1.00 17.11 679 GLN A O 1
ATOM 1265 N N . SER A 1 169 ? 4.931 27.168 4.110 1.00 17.14 680 SER A N 1
ATOM 1266 C CA . SER A 1 169 ? 6.324 27.393 3.756 1.00 16.30 680 SER A CA 1
ATOM 1267 C C . SER A 1 169 ? 6.465 27.380 2.265 1.00 19.04 680 SER A C 1
ATOM 1268 O O . SER A 1 169 ? 5.790 26.586 1.604 1.00 20.09 680 SER A O 1
ATOM 1271 N N . ILE A 1 170 ? 7.382 28.157 1.737 1.00 16.85 681 ILE A N 1
ATOM 1272 C CA . ILE A 1 170 ? 7.660 28.100 0.302 1.00 16.44 681 ILE A CA 1
ATOM 1273 C C . ILE A 1 170 ? 9.167 28.205 0.114 1.00 17.10 681 ILE A C 1
ATOM 1274 O O . ILE A 1 170 ? 9.836 29.041 0.780 1.00 16.86 681 ILE A O 1
ATOM 1279 N N . ARG A 1 171 ? 9.702 27.370 -0.753 1.00 19.11 682 ARG A N 1
ATOM 1280 C CA . ARG A 1 171 ? 11.115 27.381 -1.065 1.00 17.99 682 ARG A CA 1
ATOM 1281 C C . ARG A 1 171 ? 11.171 27.665 -2.572 1.00 19.35 682 ARG A C 1
ATOM 1282 O O . ARG A 1 171 ? 10.487 26.976 -3.341 1.00 20.65 682 ARG A O 1
ATOM 1290 N N . PHE A 1 172 ? 11.935 28.686 -2.980 1.00 17.73 683 PHE A N 1
ATOM 1291 C CA . PHE A 1 172 ? 12.098 28.979 -4.405 1.00 17.95 683 PHE A CA 1
ATOM 1292 C C . PHE A 1 172 ? 13.550 29.342 -4.705 1.00 19.15 683 PHE A C 1
ATOM 1293 O O . PHE A 1 172 ? 14.259 29.850 -3.828 1.00 18.89 683 PHE A O 1
ATOM 1301 N N . SER A 1 173 ? 13.997 29.099 -5.968 1.00 20.61 684 SER A N 1
ATOM 1302 C CA . SER A 1 173 ? 15.355 29.406 -6.414 1.00 20.17 684 SER A CA 1
ATOM 1303 C C . SER A 1 173 ? 15.404 30.895 -6.738 1.00 22.09 684 SER A C 1
ATOM 1304 O O . SER A 1 173 ? 14.623 31.354 -7.579 1.00 24.68 684 SER A O 1
ATOM 1307 N N . ALA A 1 174 ? 16.306 31.643 -6.084 1.00 19.06 685 ALA A N 1
ATOM 1308 C CA . ALA A 1 174 ? 16.370 33.085 -6.277 1.00 17.92 685 ALA A CA 1
ATOM 1309 C C . ALA A 1 174 ? 17.215 33.503 -7.477 1.00 21.07 685 ALA A C 1
ATOM 1310 O O . ALA A 1 174 ? 18.109 34.344 -7.348 1.00 20.12 685 ALA A O 1
ATOM 1312 N N . THR A 1 175 ? 16.926 32.917 -8.647 1.00 18.31 686 THR A N 1
ATOM 1313 C CA . THR A 1 175 ? 17.670 33.284 -9.843 1.00 18.82 686 THR A CA 1
ATOM 1314 C C . THR A 1 175 ? 17.305 34.708 -10.223 1.00 20.60 686 THR A C 1
ATOM 1315 O O . THR A 1 175 ? 16.280 35.231 -9.784 1.00 19.89 686 THR A O 1
ATOM 1319 N N . ASP A 1 176 ? 18.133 35.342 -11.057 1.00 18.27 687 ASP A N 1
ATOM 1320 C CA . ASP A 1 176 ? 17.814 36.683 -11.522 1.00 18.90 687 ASP A CA 1
ATOM 1321 C C . ASP A 1 176 ? 16.609 36.672 -12.491 1.00 21.52 687 ASP A C 1
ATOM 1322 O O . ASP A 1 176 ? 15.922 37.684 -12.592 1.00 21.22 687 ASP A O 1
ATOM 1327 N N . GLU A 1 177 ? 16.321 35.543 -13.152 1.00 20.86 688 GLU A N 1
ATOM 1328 C CA . GLU A 1 177 ? 15.113 35.415 -13.972 1.00 22.09 688 GLU A CA 1
ATOM 1329 C C . GLU A 1 177 ? 13.856 35.367 -13.067 1.00 26.68 688 GLU A C 1
ATOM 1330 O O . GLU A 1 177 ? 12.865 36.048 -13.348 1.00 27.78 688 GLU A O 1
ATOM 1336 N N . ALA A 1 178 ? 13.920 34.609 -11.963 1.00 23.10 689 ALA A N 1
ATOM 1337 C CA . ALA A 1 178 ? 12.778 34.419 -11.073 1.00 23.27 689 ALA A CA 1
ATOM 1338 C C . ALA A 1 178 ? 12.566 35.568 -10.092 1.00 23.25 689 ALA A C 1
ATOM 1339 O O . ALA A 1 178 ? 11.435 35.792 -9.659 1.00 23.27 689 ALA A O 1
ATOM 1341 N N . LEU A 1 179 ? 13.646 36.249 -9.687 1.00 18.99 690 LEU A N 1
ATOM 1342 C CA . LEU A 1 179 ? 13.556 37.337 -8.717 1.00 18.28 690 LEU A CA 1
ATOM 1343 C C . LEU A 1 179 ? 14.539 38.378 -9.212 1.00 18.77 690 LEU A C 1
ATOM 1344 O O . LEU A 1 179 ? 15.724 38.325 -8.913 1.00 17.69 690 LEU A O 1
ATOM 1349 N N . ARG A 1 180 ? 14.041 39.293 -10.010 1.00 18.05 691 ARG A N 1
ATOM 1350 C CA . ARG A 1 180 ? 14.874 40.280 -10.679 1.00 17.31 691 ARG A CA 1
ATOM 1351 C C . ARG A 1 180 ? 15.525 41.258 -9.723 1.00 18.59 691 ARG A C 1
ATOM 1352 O O . ARG A 1 180 ? 14.838 41.731 -8.829 1.00 17.45 691 ARG A O 1
ATOM 1360 N N . PRO A 1 181 ? 16.820 41.619 -9.895 1.00 17.30 692 PRO A N 1
ATOM 1361 C CA . PRO A 1 181 ? 17.399 42.687 -9.080 1.00 16.76 692 PRO A CA 1
ATOM 1362 C C . PRO A 1 181 ? 16.623 43.981 -9.351 1.00 18.92 692 PRO A C 1
ATOM 1363 O O . PRO A 1 181 ? 16.300 44.321 -10.508 1.00 18.53 692 PRO A O 1
ATOM 1367 N N . MET A 1 182 ? 16.254 44.671 -8.263 1.00 16.07 693 MET A N 1
ATOM 1368 C CA . MET A 1 182 ? 15.428 45.876 -8.300 1.00 16.40 693 MET A CA 1
ATOM 1369 C C . MET A 1 182 ? 16.047 47.015 -7.534 1.00 18.21 693 MET A C 1
ATOM 1370 O O . MET A 1 182 ? 16.989 46.831 -6.773 1.00 17.91 693 MET A O 1
ATOM 1375 N N . GLY A 1 183 ? 15.513 48.211 -7.748 1.00 18.72 694 GLY A N 1
ATOM 1376 C CA . GLY A 1 183 ? 15.987 49.385 -7.034 1.00 19.01 694 GLY A CA 1
ATOM 1377 C C . GLY A 1 183 ? 15.631 49.316 -5.551 1.00 23.42 694 GLY A C 1
ATOM 1378 O O . GLY A 1 183 ? 14.832 48.463 -5.146 1.00 22.37 694 GLY A O 1
ATOM 1379 N N . ARG A 1 184 ? 16.236 50.189 -4.717 1.00 21.76 695 ARG A N 1
ATOM 1380 C CA . ARG A 1 184 ? 15.949 50.236 -3.264 1.00 21.39 695 ARG A CA 1
ATOM 1381 C C . ARG A 1 184 ? 14.564 50.801 -2.974 1.00 25.60 695 ARG A C 1
ATOM 1382 O O . ARG A 1 184 ? 13.755 50.178 -2.283 1.00 23.08 695 ARG A O 1
ATOM 1390 N N . ALA A 1 185 ? 14.268 51.970 -3.548 1.00 23.88 696 ALA A N 1
ATOM 1391 C CA . ALA A 1 185 ? 12.999 52.640 -3.307 1.00 24.05 696 ALA A CA 1
ATOM 1392 C C . ALA A 1 185 ? 11.926 52.203 -4.285 1.00 28.67 696 ALA A C 1
ATOM 1393 O O . ALA A 1 185 ? 11.461 52.965 -5.145 1.00 29.13 696 ALA A O 1
ATOM 1395 N N . THR A 1 186 ? 11.575 50.930 -4.179 1.00 23.80 697 THR A N 1
ATOM 1396 C CA . THR A 1 186 ? 10.492 50.314 -4.942 1.00 23.37 697 THR A CA 1
ATOM 1397 C C . THR A 1 186 ? 9.801 49.265 -4.076 1.00 23.66 697 THR A C 1
ATOM 1398 O O . THR A 1 186 ? 10.321 48.878 -3.023 1.00 21.21 697 THR A O 1
ATOM 1402 N N . SER A 1 187 ? 8.632 48.815 -4.537 1.00 20.36 698 SER A N 1
ATOM 1403 C CA . SER A 1 187 ? 7.824 47.838 -3.828 1.00 20.24 698 SER A CA 1
ATOM 1404 C C . SER A 1 187 ? 8.344 46.449 -4.118 1.00 22.28 698 SER A C 1
ATOM 1405 O O . SER A 1 187 ? 8.922 46.216 -5.186 1.00 23.11 698 SER A O 1
ATOM 1408 N N . GLY A 1 188 ? 8.113 45.529 -3.198 1.00 19.71 699 GLY A N 1
ATOM 1409 C CA . GLY A 1 188 ? 8.496 44.146 -3.429 1.00 19.97 699 GLY A CA 1
ATOM 1410 C C . GLY A 1 188 ? 7.513 43.472 -4.379 1.00 21.00 699 GLY A C 1
ATOM 1411 O O . GLY A 1 188 ? 6.494 44.066 -4.807 1.00 22.13 699 GLY A O 1
ATOM 1412 N N . VAL A 1 189 ? 7.847 42.241 -4.750 1.00 16.86 700 VAL A N 1
ATOM 1413 C CA . VAL A 1 189 ? 7.015 41.382 -5.602 1.00 16.71 700 VAL A CA 1
ATOM 1414 C C . VAL A 1 189 ? 6.486 40.210 -4.730 1.00 16.24 700 VAL A C 1
ATOM 1415 O O . VAL A 1 189 ? 7.009 39.955 -3.623 1.00 15.72 700 VAL A O 1
ATOM 1419 N N . GLN A 1 190 ? 5.469 39.486 -5.190 1.00 17.19 701 GLN A N 1
ATOM 1420 C CA . GLN A 1 190 ? 4.931 38.416 -4.366 1.00 17.99 701 GLN A CA 1
ATOM 1421 C C . GLN A 1 190 ? 5.935 37.286 -4.091 1.00 18.22 701 GLN A C 1
ATOM 1422 O O . GLN A 1 190 ? 6.470 36.686 -5.022 1.00 20.68 701 GLN A O 1
ATOM 1428 N N . GLY A 1 191 ? 6.148 36.956 -2.826 1.00 15.81 702 GLY A N 1
ATOM 1429 C CA . GLY A 1 191 ? 7.023 35.850 -2.467 1.00 16.38 702 GLY A CA 1
ATOM 1430 C C . GLY A 1 191 ? 6.213 34.626 -2.110 1.00 17.48 702 GLY A C 1
ATOM 1431 O O . GLY A 1 191 ? 6.518 33.518 -2.560 1.00 18.24 702 GLY A O 1
ATOM 1432 N N . MET A 1 192 ? 5.192 34.825 -1.241 1.00 17.36 703 MET A N 1
ATOM 1433 C CA . MET A 1 192 ? 4.243 33.778 -0.844 1.00 19.00 703 MET A CA 1
ATOM 1434 C C . MET A 1 192 ? 2.860 34.388 -0.758 1.00 20.30 703 MET A C 1
ATOM 1435 O O . MET A 1 192 ? 2.727 35.514 -0.274 1.00 21.85 703 MET A O 1
ATOM 1440 N N . ARG A 1 193 ? 1.863 33.641 -1.183 1.00 19.38 704 ARG A N 1
ATOM 1441 C CA . ARG A 1 193 ? 0.465 34.036 -1.081 1.00 21.62 704 ARG A CA 1
ATOM 1442 C C . ARG A 1 193 ? -0.098 33.332 0.133 1.00 23.63 704 ARG A C 1
ATOM 1443 O O . ARG A 1 193 ? 0.146 32.138 0.334 1.00 24.71 704 ARG A O 1
ATOM 1451 N N . PHE A 1 194 ? -0.799 34.071 0.983 1.00 20.05 705 PHE A N 1
ATOM 1452 C CA . PHE A 1 194 ? -1.411 33.471 2.158 1.00 19.16 705 PHE A CA 1
ATOM 1453 C C . PHE A 1 194 ? -2.670 34.247 2.558 1.00 24.66 705 PHE A C 1
ATOM 1454 O O . PHE A 1 194 ? -2.980 35.281 1.968 1.00 24.13 705 PHE A O 1
ATOM 1462 N N . ASN A 1 195 ? -3.382 33.735 3.542 1.00 22.08 706 ASN A N 1
ATOM 1463 C CA . ASN A 1 195 ? -4.660 34.265 3.963 1.00 21.81 706 ASN A CA 1
ATOM 1464 C C . ASN A 1 195 ? -4.519 35.559 4.748 1.00 21.99 706 ASN A C 1
ATOM 1465 O O . ASN A 1 195 ? -3.453 35.885 5.256 1.00 19.81 706 ASN A O 1
ATOM 1470 N N . ILE A 1 196 ? -5.644 36.251 4.910 1.00 21.54 707 ILE A N 1
ATOM 1471 C CA . ILE A 1 196 ? -5.719 37.507 5.654 1.00 20.78 707 ILE A CA 1
ATOM 1472 C C . ILE A 1 196 ? -5.195 37.277 7.047 1.00 22.55 707 ILE A C 1
ATOM 1473 O O . ILE A 1 196 ? -4.461 38.125 7.546 1.00 23.80 707 ILE A O 1
ATOM 1478 N N . ASP A 1 197 ? -5.532 36.112 7.641 1.00 21.25 708 ASP A N 1
ATOM 1479 C CA . ASP A 1 197 ? -5.174 35.775 9.008 1.00 22.31 708 ASP A CA 1
ATOM 1480 C C . ASP A 1 197 ? -3.756 35.272 9.155 1.00 22.86 708 ASP A C 1
ATOM 1481 O O . ASP A 1 197 ? -3.379 34.920 10.273 1.00 22.86 708 ASP A O 1
ATOM 1486 N N . ASP A 1 198 ? -2.959 35.290 8.070 1.00 18.37 709 ASP A N 1
ATOM 1487 C CA . ASP A 1 198 ? -1.562 34.842 8.136 1.00 17.68 709 ASP A CA 1
ATOM 1488 C C . ASP A 1 198 ? -0.583 36.009 8.025 1.00 20.02 709 ASP A C 1
ATOM 1489 O O . ASP A 1 198 ? -0.963 37.137 7.679 1.00 19.60 709 ASP A O 1
ATOM 1494 N N . ARG A 1 199 ? 0.695 35.739 8.279 1.00 16.84 710 ARG A N 1
ATOM 1495 C CA . ARG A 1 199 ? 1.762 36.715 8.155 1.00 15.96 710 ARG A CA 1
ATOM 1496 C C . ARG A 1 199 ? 3.061 35.972 7.975 1.00 17.80 710 ARG A C 1
ATOM 1497 O O . ARG A 1 199 ? 3.165 34.822 8.413 1.00 16.53 710 ARG A O 1
ATOM 1505 N N . LEU A 1 200 ? 4.076 36.627 7.397 1.00 15.88 711 LEU A N 1
ATOM 1506 C CA . LEU A 1 200 ? 5.380 35.991 7.227 1.00 16.25 711 LEU A CA 1
ATOM 1507 C C . LEU A 1 200 ? 6.151 36.057 8.533 1.00 17.22 711 LEU A C 1
ATOM 1508 O O . LEU A 1 200 ? 6.243 37.134 9.132 1.00 17.67 711 LEU A O 1
ATOM 1513 N N . LEU A 1 201 ? 6.736 34.914 8.973 1.00 14.86 712 LEU A N 1
ATOM 1514 C CA . LEU A 1 201 ? 7.587 34.840 10.173 1.00 16.58 712 LEU A CA 1
ATOM 1515 C C . LEU A 1 201 ? 9.025 35.029 9.842 1.00 18.80 712 LEU A C 1
ATOM 1516 O O . LEU A 1 201 ? 9.757 35.654 10.613 1.00 19.04 712 LEU A O 1
ATOM 1521 N N . SER A 1 202 ? 9.506 34.365 8.770 1.00 13.50 713 SER A N 1
ATOM 1522 C CA . SER A 1 202 ? 10.923 34.367 8.539 1.00 13.05 713 SER A CA 1
ATOM 1523 C C . SER A 1 202 ? 11.301 34.184 7.111 1.00 15.34 713 SER A C 1
ATOM 1524 O O . SER A 1 202 ? 10.526 33.613 6.324 1.00 15.04 713 SER A O 1
ATOM 1527 N N . LEU A 1 203 ? 12.538 34.601 6.805 1.00 13.67 714 LEU A N 1
ATOM 1528 C CA . LEU A 1 203 ? 13.221 34.451 5.543 1.00 14.11 714 LEU A CA 1
ATOM 1529 C C . LEU A 1 203 ? 14.620 33.884 5.824 1.00 15.08 714 LEU A C 1
ATOM 1530 O O . LEU A 1 203 ? 15.350 34.419 6.659 1.00 15.97 714 LEU A O 1
ATOM 1535 N N . ASN A 1 204 ? 15.013 32.818 5.098 1.00 14.17 715 ASN A N 1
ATOM 1536 C CA . ASN A 1 204 ? 16.341 32.247 5.258 1.00 14.77 715 ASN A CA 1
ATOM 1537 C C . ASN A 1 204 ? 16.860 31.765 3.947 1.00 17.99 715 ASN A C 1
ATOM 1538 O O . ASN A 1 204 ? 16.076 31.393 3.061 1.00 18.03 715 ASN A O 1
ATOM 1543 N N . VAL A 1 205 ? 18.182 31.819 3.800 1.00 16.75 716 VAL A N 1
ATOM 1544 C CA . VAL A 1 205 ? 18.889 31.214 2.671 1.00 16.30 716 VAL A CA 1
ATOM 1545 C C . VAL A 1 205 ? 19.033 29.713 2.985 1.00 20.98 716 VAL A C 1
ATOM 1546 O O . VAL A 1 205 ? 19.467 29.367 4.089 1.00 22.13 716 VAL A O 1
ATOM 1550 N N . VAL A 1 206 ? 18.648 28.840 2.039 1.00 18.37 717 VAL A N 1
ATOM 1551 C CA . VAL A 1 206 ? 18.746 27.404 2.248 1.00 18.80 717 VAL A CA 1
ATOM 1552 C C . VAL A 1 206 ? 20.226 27.005 2.274 1.00 22.06 717 VAL A C 1
ATOM 1553 O O . VAL A 1 206 ? 20.977 27.321 1.337 1.00 21.42 717 VAL A O 1
ATOM 1557 N N . ARG A 1 207 ? 20.613 26.245 3.313 1.00 20.96 718 ARG A N 1
ATOM 1558 C CA . ARG A 1 207 ? 21.978 25.714 3.488 1.00 21.58 718 ARG A CA 1
ATOM 1559 C C . ARG A 1 207 ? 21.823 24.213 3.756 1.00 24.90 718 ARG A C 1
ATOM 1560 O O . ARG A 1 207 ? 20.979 23.805 4.571 1.00 21.78 718 ARG A O 1
ATOM 1568 N N . GLU A 1 208 ? 22.651 23.375 3.108 1.00 25.88 719 GLU A N 1
ATOM 1569 C CA . GLU A 1 208 ? 22.554 21.931 3.288 1.00 25.64 719 GLU A CA 1
ATOM 1570 C C . GLU A 1 208 ? 22.957 21.488 4.675 1.00 29.66 719 GLU A C 1
ATOM 1571 O O . GLU A 1 208 ? 23.740 22.173 5.343 1.00 30.12 719 GLU A O 1
ATOM 1577 N N . GLY A 1 209 ? 22.348 20.397 5.137 1.00 27.52 720 GLY A N 1
ATOM 1578 C CA . GLY A 1 209 ? 22.647 19.808 6.435 1.00 27.82 720 GLY A CA 1
ATOM 1579 C C . GLY A 1 209 ? 21.947 20.504 7.574 1.00 28.56 720 GLY A C 1
ATOM 1580 O O . GLY A 1 209 ? 22.210 20.204 8.750 1.00 29.82 720 GLY A O 1
ATOM 1581 N N . THR A 1 210 ? 21.013 21.421 7.245 1.00 22.21 721 THR A N 1
ATOM 1582 C CA . THR A 1 210 ? 20.281 22.138 8.296 1.00 20.61 721 THR A CA 1
ATOM 1583 C C . THR A 1 210 ? 18.848 21.648 8.426 1.00 20.96 721 THR A C 1
ATOM 1584 O O . THR A 1 210 ? 18.375 20.831 7.621 1.00 19.94 721 THR A O 1
ATOM 1588 N N . TYR A 1 211 ? 18.128 22.213 9.418 1.00 17.75 722 TYR A N 1
ATOM 1589 C CA . TYR A 1 211 ? 16.761 21.842 9.685 1.00 17.44 722 TYR A CA 1
ATOM 1590 C C . TYR A 1 211 ? 15.995 23.111 9.878 1.00 18.07 722 TYR A C 1
ATOM 1591 O O . TYR A 1 211 ? 16.551 24.089 10.403 1.00 17.51 722 TYR A O 1
ATOM 1600 N N . LEU A 1 212 ? 14.698 23.082 9.550 1.00 16.47 723 LEU A N 1
ATOM 1601 C CA . LEU A 1 212 ? 13.811 24.178 9.889 1.00 15.39 723 LEU A CA 1
ATOM 1602 C C . LEU A 1 212 ? 13.145 23.719 11.188 1.00 14.52 723 LEU A C 1
ATOM 1603 O O . LEU A 1 212 ? 12.496 22.653 11.229 1.00 15.46 723 LEU A O 1
ATOM 1608 N N . LEU A 1 213 ? 13.366 24.478 12.256 1.00 14.24 724 LEU A N 1
ATOM 1609 C CA . LEU A 1 213 ? 12.804 24.192 13.552 1.00 14.26 724 LEU A CA 1
ATOM 1610 C C . LEU A 1 213 ? 11.597 25.129 13.686 1.00 14.88 724 LEU A C 1
ATOM 1611 O O . LEU A 1 213 ? 11.745 26.355 13.532 1.00 15.13 724 LEU A O 1
ATOM 1616 N N . VAL A 1 214 ? 10.406 24.571 13.921 1.00 13.41 725 VAL A N 1
ATOM 1617 C CA . VAL A 1 214 ? 9.196 25.350 14.127 1.00 13.37 725 VAL A CA 1
ATOM 1618 C C . VAL A 1 214 ? 8.667 25.095 15.531 1.00 14.41 725 VAL A C 1
ATOM 1619 O O . VAL A 1 214 ? 8.871 24.004 16.079 1.00 15.59 725 VAL A O 1
ATOM 1623 N N . ALA A 1 215 ? 7.989 26.074 16.109 1.00 13.78 726 ALA A N 1
ATOM 1624 C CA . ALA A 1 215 ? 7.358 25.862 17.413 1.00 15.55 726 ALA A CA 1
ATOM 1625 C C . ALA A 1 215 ? 6.054 26.609 17.463 1.00 16.15 726 ALA A C 1
ATOM 1626 O O . ALA A 1 215 ? 5.973 27.754 16.986 1.00 15.22 726 ALA A O 1
ATOM 1628 N N . THR A 1 216 ? 5.040 25.993 18.074 1.00 15.22 727 THR A N 1
ATOM 1629 C CA . THR A 1 216 ? 3.720 26.616 18.182 1.00 15.44 727 THR A CA 1
ATOM 1630 C C . THR A 1 216 ? 3.575 27.378 19.489 1.00 18.87 727 THR A C 1
ATOM 1631 O O . THR A 1 216 ? 4.347 27.163 20.433 1.00 18.24 727 THR A O 1
ATOM 1635 N N . SER A 1 217 ? 2.514 28.208 19.589 1.00 17.65 728 SER A N 1
ATOM 1636 C CA . SER A 1 217 ? 2.258 28.943 20.809 1.00 17.64 728 SER A CA 1
ATOM 1637 C C . SER A 1 217 ? 1.938 28.012 21.980 1.00 21.48 728 SER A C 1
ATOM 1638 O O . SER A 1 217 ? 2.196 28.372 23.129 1.00 21.15 728 SER A O 1
ATOM 1641 N N . GLY A 1 218 ? 1.425 26.814 21.675 1.00 19.29 729 GLY A N 1
ATOM 1642 C CA . GLY A 1 218 ? 1.156 25.798 22.690 1.00 19.78 729 GLY A CA 1
ATOM 1643 C C . GLY A 1 218 ? 2.416 25.096 23.179 1.00 23.78 729 GLY A C 1
ATOM 1644 O O . GLY A 1 218 ? 2.349 24.325 24.139 1.00 26.05 729 GLY A O 1
ATOM 1645 N N . GLY A 1 219 ? 3.566 25.338 22.525 1.00 20.15 730 GLY A N 1
ATOM 1646 C CA . GLY A 1 219 ? 4.837 24.742 22.940 1.00 19.92 730 GLY A CA 1
ATOM 1647 C C . GLY A 1 219 ? 5.259 23.513 22.168 1.00 22.28 730 GLY A C 1
ATOM 1648 O O . GLY A 1 219 ? 6.222 22.849 22.560 1.00 22.15 730 GLY A O 1
ATOM 1649 N N . TYR A 1 220 ? 4.575 23.200 21.067 1.00 18.91 731 TYR A N 1
ATOM 1650 C CA . TYR A 1 220 ? 4.878 22.007 20.255 1.00 18.42 731 TYR A CA 1
ATOM 1651 C C . TYR A 1 220 ? 5.945 22.350 19.243 1.00 20.30 731 TYR A C 1
ATOM 1652 O O . TYR A 1 220 ? 5.763 23.243 18.408 1.00 18.36 731 TYR A O 1
ATOM 1661 N N . ALA A 1 221 ? 7.056 21.630 19.276 1.00 16.25 732 ALA A N 1
ATOM 1662 C CA . ALA A 1 221 ? 8.195 21.932 18.414 1.00 15.12 732 ALA A CA 1
ATOM 1663 C C . ALA A 1 221 ? 8.678 20.723 17.656 1.00 14.71 732 ALA A C 1
ATOM 1664 O O . ALA A 1 221 ? 8.532 19.573 18.143 1.00 16.54 732 ALA A O 1
ATOM 1666 N N . LYS A 1 222 ? 9.280 20.964 16.513 0.50 7.39 733 LYS A N 1
ATOM 1667 C CA . LYS A 1 222 ? 9.924 19.908 15.741 0.50 8.24 733 LYS A CA 1
ATOM 1668 C C . LYS A 1 222 ? 10.901 20.529 14.793 0.50 8.20 733 LYS A C 1
ATOM 1669 O O . LYS A 1 222 ? 10.853 21.742 14.555 0.50 7.83 733 LYS A O 1
ATOM 1675 N N . ARG A 1 223 ? 11.815 19.727 14.311 1.00 13.72 734 ARG A N 1
ATOM 1676 C CA . ARG A 1 223 ? 12.726 20.182 13.302 1.00 14.99 734 ARG A CA 1
ATOM 1677 C C . ARG A 1 223 ? 12.687 19.206 12.136 1.00 15.77 734 ARG A C 1
ATOM 1678 O O . ARG A 1 223 ? 12.628 17.979 12.337 1.00 16.92 734 ARG A O 1
ATOM 1686 N N . THR A 1 224 ? 12.740 19.735 10.896 1.00 16.32 735 THR A N 1
ATOM 1687 C CA . THR A 1 224 ? 12.652 18.927 9.683 1.00 16.76 735 THR A CA 1
ATOM 1688 C C . THR A 1 224 ? 13.830 19.255 8.804 1.00 18.84 735 THR A C 1
ATOM 1689 O O . THR A 1 224 ? 14.132 20.430 8.561 1.00 17.41 735 THR A O 1
ATOM 1693 N N . ALA A 1 225 ? 14.480 18.220 8.296 1.00 19.73 736 ALA A N 1
ATOM 1694 C CA . ALA A 1 225 ? 15.611 18.378 7.374 1.00 20.10 736 ALA A CA 1
ATOM 1695 C C . ALA A 1 225 ? 15.213 19.244 6.196 1.00 22.00 736 ALA A C 1
ATOM 1696 O O . ALA A 1 225 ? 14.120 19.084 5.637 1.00 20.80 736 ALA A O 1
ATOM 1698 N N . ILE A 1 226 ? 16.105 20.156 5.837 1.00 20.43 737 ILE A N 1
ATOM 1699 C CA . ILE A 1 226 ? 15.833 21.128 4.775 1.00 20.50 737 ILE A CA 1
ATOM 1700 C C . ILE A 1 226 ? 15.436 20.495 3.432 1.00 24.81 737 ILE A C 1
ATOM 1701 O O . ILE A 1 226 ? 14.604 21.055 2.708 1.00 23.90 737 ILE A O 1
ATOM 1706 N N . GLU A 1 227 ? 15.968 19.287 3.157 1.00 25.82 738 GLU A N 1
ATOM 1707 C CA . GLU A 1 227 ? 15.681 18.497 1.946 1.00 28.85 738 GLU A CA 1
ATOM 1708 C C . GLU A 1 227 ? 14.186 18.230 1.742 1.00 30.42 738 GLU A C 1
ATOM 1709 O O . GLU A 1 227 ? 13.732 18.014 0.604 1.00 31.61 738 GLU A O 1
ATOM 1715 N N . GLU A 1 228 ? 13.432 18.187 2.850 1.00 24.61 739 GLU A N 1
ATOM 1716 C CA . GLU A 1 228 ? 12.011 17.900 2.809 1.00 25.47 739 GLU A CA 1
ATOM 1717 C C . GLU A 1 228 ? 11.192 19.063 2.289 1.00 26.96 739 GLU A C 1
ATOM 1718 O O . GLU A 1 228 ? 9.996 18.904 2.095 1.00 26.92 739 GLU A O 1
ATOM 1724 N N . TYR A 1 229 ? 11.812 20.249 2.060 1.00 23.72 740 TYR A N 1
ATOM 1725 C CA . TYR A 1 229 ? 11.093 21.420 1.566 1.00 22.16 740 TYR A CA 1
ATOM 1726 C C . TYR A 1 229 ? 11.233 21.451 0.065 1.00 26.05 740 TYR A C 1
ATOM 1727 O O . TYR A 1 229 ? 12.345 21.553 -0.440 1.00 25.04 740 TYR A O 1
ATOM 1736 N N . PRO A 1 230 ? 10.121 21.272 -0.672 1.00 23.42 741 PRO A N 1
ATOM 1737 C CA . PRO A 1 230 ? 10.225 21.200 -2.142 1.00 24.76 741 PRO A CA 1
ATOM 1738 C C . PRO A 1 230 ? 10.461 22.552 -2.799 1.00 25.80 741 PRO A C 1
ATOM 1739 O O . PRO A 1 230 ? 9.929 23.564 -2.341 1.00 23.73 741 PRO A O 1
ATOM 1743 N N . VAL A 1 231 ? 11.211 22.561 -3.894 1.00 25.64 742 VAL A N 1
ATOM 1744 C CA . VAL A 1 231 ? 11.444 23.778 -4.657 1.00 25.32 742 VAL A CA 1
ATOM 1745 C C . VAL A 1 231 ? 10.206 24.023 -5.525 1.00 27.26 742 VAL A C 1
ATOM 1746 O O . VAL A 1 231 ? 9.744 23.121 -6.227 1.00 28.30 742 VAL A O 1
ATOM 1750 N N . GLN A 1 232 ? 9.656 25.226 -5.454 1.00 22.87 743 GLN A N 1
ATOM 1751 C CA . GLN A 1 232 ? 8.458 25.628 -6.185 1.00 24.25 743 GLN A CA 1
ATOM 1752 C C . GLN A 1 232 ? 8.664 27.034 -6.753 1.00 24.97 743 GLN A C 1
ATOM 1753 O O . GLN A 1 232 ? 9.671 27.690 -6.453 1.00 23.73 743 GLN A O 1
ATOM 1759 N N . GLY A 1 233 ? 7.724 27.503 -7.557 1.00 25.21 744 GLY A N 1
ATOM 1760 C CA . GLY A 1 233 ? 7.805 28.841 -8.124 1.00 24.11 744 GLY A CA 1
ATOM 1761 C C . GLY A 1 233 ? 7.487 29.908 -7.095 1.00 23.92 744 GLY A C 1
ATOM 1762 O O . GLY A 1 233 ? 6.647 29.718 -6.216 1.00 23.55 744 GLY A O 1
ATOM 1763 N N . ARG A 1 234 ? 8.170 31.041 -7.198 1.00 22.35 745 ARG A N 1
ATOM 1764 C CA . ARG A 1 234 ? 7.925 32.144 -6.306 1.00 21.13 745 ARG A CA 1
ATOM 1765 C C . ARG A 1 234 ? 6.456 32.608 -6.393 1.00 24.63 745 ARG A C 1
ATOM 1766 O O . ARG A 1 234 ? 5.887 32.651 -7.491 1.00 24.93 745 ARG A O 1
ATOM 1774 N N . GLY A 1 235 ? 5.859 32.928 -5.242 1.00 21.51 746 GLY A N 1
ATOM 1775 C CA . GLY A 1 235 ? 4.541 33.547 -5.234 1.00 21.38 746 GLY A CA 1
ATOM 1776 C C . GLY A 1 235 ? 3.353 32.666 -4.974 1.00 24.70 746 GLY A C 1
ATOM 1777 O O . GLY A 1 235 ? 2.243 33.187 -4.825 1.00 26.94 746 GLY A O 1
ATOM 1778 N N . GLY A 1 236 ? 3.585 31.366 -4.858 1.00 21.14 747 GLY A N 1
ATOM 1779 C CA . GLY A 1 236 ? 2.519 30.428 -4.577 1.00 21.43 747 GLY A CA 1
ATOM 1780 C C . GLY A 1 236 ? 2.173 30.345 -3.100 1.00 23.82 747 GLY A C 1
ATOM 1781 O O . GLY A 1 236 ? 2.739 31.062 -2.263 1.00 21.97 747 GLY A O 1
ATOM 1782 N N . LYS A 1 237 ? 1.238 29.440 -2.765 1.00 21.87 748 LYS A N 1
ATOM 1783 C CA . LYS A 1 237 ? 0.809 29.240 -1.389 1.00 20.97 748 LYS A CA 1
ATOM 1784 C C . LYS A 1 237 ? 1.776 28.347 -0.613 1.00 22.23 748 LYS A C 1
ATOM 1785 O O . LYS A 1 237 ? 1.701 28.287 0.611 1.00 23.19 748 LYS A O 1
ATOM 1791 N N . GLY A 1 238 ? 2.670 27.654 -1.319 1.00 20.61 749 GLY A N 1
ATOM 1792 C CA . GLY A 1 238 ? 3.631 26.762 -0.686 1.00 20.42 749 GLY A CA 1
ATOM 1793 C C . GLY A 1 238 ? 3.019 25.501 -0.134 1.00 23.50 749 GLY A C 1
ATOM 1794 O O . GLY A 1 238 ? 1.978 25.038 -0.628 1.00 24.80 749 GLY A O 1
ATOM 1795 N N . VAL A 1 239 ? 3.694 24.907 0.872 1.00 19.65 750 VAL A N 1
ATOM 1796 C CA . VAL A 1 239 ? 3.248 23.657 1.460 1.00 20.40 750 VAL A CA 1
ATOM 1797 C C . VAL A 1 239 ? 3.223 23.760 2.990 1.00 20.42 750 VAL A C 1
ATOM 1798 O O . VAL A 1 239 ? 3.880 24.639 3.554 1.00 19.57 750 VAL A O 1
ATOM 1802 N N . LEU A 1 240 ? 2.533 22.854 3.661 1.00 21.95 751 LEU A N 1
ATOM 1803 C CA . LEU A 1 240 ? 2.490 22.886 5.115 1.00 22.45 751 LEU A CA 1
ATOM 1804 C C . LEU A 1 240 ? 3.821 22.557 5.750 1.00 22.95 751 LEU A C 1
ATOM 1805 O O . LEU A 1 240 ? 4.539 21.712 5.241 1.00 22.57 751 LEU A O 1
ATOM 1810 N N . THR A 1 241 ? 4.154 23.196 6.890 1.00 19.39 752 THR A N 1
ATOM 1811 C CA . THR A 1 241 ? 5.363 22.849 7.662 1.00 19.27 752 THR A CA 1
ATOM 1812 C C . THR A 1 241 ? 4.988 22.468 9.087 1.00 20.47 752 THR A C 1
ATOM 1813 O O . THR A 1 241 ? 5.855 22.387 9.958 1.00 19.37 752 THR A O 1
ATOM 1817 N N . VAL A 1 242 ? 3.706 22.269 9.328 1.00 19.13 753 VAL A N 1
ATOM 1818 C CA . VAL A 1 242 ? 3.208 21.833 10.636 1.00 19.70 753 VAL A CA 1
ATOM 1819 C C . VAL A 1 242 ? 1.789 21.303 10.452 1.00 25.78 753 VAL A C 1
ATOM 1820 O O . VAL A 1 242 ? 1.087 21.731 9.531 1.00 26.85 753 VAL A O 1
ATOM 1824 N N . MET A 1 243 ? 1.360 20.407 11.340 1.00 25.48 754 MET A N 1
ATOM 1825 C CA . MET A 1 243 ? -0.015 19.934 11.317 1.00 28.49 754 MET A CA 1
ATOM 1826 C C . MET A 1 243 ? -0.714 20.807 12.373 1.00 33.17 754 MET A C 1
ATOM 1827 O O . MET A 1 243 ? -0.500 20.629 13.579 1.00 30.58 754 MET A O 1
ATOM 1832 N N . TYR A 1 244 ? -1.498 21.780 11.916 1.00 34.00 755 TYR A N 1
ATOM 1833 C CA . TYR A 1 244 ? -2.182 22.701 12.812 1.00 35.49 755 TYR A CA 1
ATOM 1834 C C . TYR A 1 244 ? -3.377 22.093 13.547 1.00 42.97 755 TYR A C 1
ATOM 1835 O O . TYR A 1 244 ? -4.102 21.267 12.999 1.00 44.53 755 TYR A O 1
ATOM 1844 N N . ASP A 1 245 ? -3.561 22.519 14.805 1.00 39.99 756 ASP A N 1
ATOM 1845 C CA . ASP A 1 245 ? -4.701 22.218 15.662 1.00 40.93 756 ASP A CA 1
ATOM 1846 C C . ASP A 1 245 ? -4.847 23.359 16.655 1.00 44.68 756 ASP A C 1
ATOM 1847 O O . ASP A 1 245 ? -3.849 23.801 17.237 1.00 41.35 756 ASP A O 1
ATOM 1852 N N . ARG A 1 246 ? -6.091 23.859 16.813 1.00 43.81 757 ARG A N 1
ATOM 1853 C CA . ARG A 1 246 ? -6.460 24.979 17.691 1.00 44.51 757 ARG A CA 1
ATOM 1854 C C . ARG A 1 246 ? -5.851 24.860 19.082 1.00 46.53 757 ARG A C 1
ATOM 1855 O O . ARG A 1 246 ? -5.305 25.842 19.584 1.00 46.71 757 ARG A O 1
ATOM 1863 N N . ARG A 1 247 ? -5.911 23.643 19.678 1.00 41.84 758 ARG A N 1
ATOM 1864 C CA . ARG A 1 247 ? -5.368 23.301 20.998 1.00 41.13 758 ARG A CA 1
ATOM 1865 C C . ARG A 1 247 ? -3.870 23.541 21.069 1.00 40.78 758 ARG A C 1
ATOM 1866 O O . ARG A 1 247 ? -3.345 23.802 22.157 1.00 42.18 758 ARG A O 1
ATOM 1874 N N . ARG A 1 248 ? -3.173 23.391 19.922 1.00 32.64 759 ARG A N 1
ATOM 1875 C CA . ARG A 1 248 ? -1.712 23.507 19.840 1.00 28.96 759 ARG A CA 1
ATOM 1876 C C . ARG A 1 248 ? -1.183 24.896 19.462 1.00 28.31 759 ARG A C 1
ATOM 1877 O O . ARG A 1 248 ? -0.070 25.230 19.835 1.00 24.37 759 ARG A O 1
ATOM 1885 N N . GLY A 1 249 ? -1.968 25.672 18.726 1.00 25.49 760 GLY A N 1
ATOM 1886 C CA . GLY A 1 249 ? -1.631 27.038 18.334 1.00 23.86 760 GLY A CA 1
ATOM 1887 C C . GLY A 1 249 ? -0.895 27.192 17.021 1.00 25.73 760 GLY A C 1
ATOM 1888 O O . GLY A 1 249 ? -0.396 26.206 16.464 1.00 26.40 760 GLY A O 1
ATOM 1889 N N . ARG A 1 250 ? -0.782 28.461 16.555 1.00 21.08 761 ARG A N 1
ATOM 1890 C CA . ARG A 1 250 ? -0.081 28.874 15.343 1.00 20.67 761 ARG A CA 1
ATOM 1891 C C . ARG A 1 250 ? 1.406 28.850 15.642 1.00 20.28 761 ARG A C 1
ATOM 1892 O O . ARG A 1 250 ? 1.813 28.729 16.804 1.00 18.77 761 ARG A O 1
ATOM 1900 N N . LEU A 1 251 ? 2.232 29.056 14.621 1.00 17.08 762 LEU A N 1
ATOM 1901 C CA . LEU A 1 251 ? 3.666 29.113 14.852 1.00 16.17 762 LEU A CA 1
ATOM 1902 C C . LEU A 1 251 ? 4.074 30.438 15.457 1.00 19.62 762 LEU A C 1
ATOM 1903 O O . LEU A 1 251 ? 3.600 31.503 15.028 1.00 19.48 762 LEU A O 1
ATOM 1908 N N . VAL A 1 252 ? 5.017 30.382 16.398 1.00 17.63 763 VAL A N 1
ATOM 1909 C CA . VAL A 1 252 ? 5.561 31.576 17.003 1.00 17.33 763 VAL A CA 1
ATOM 1910 C C . VAL A 1 252 ? 6.992 31.777 16.521 1.00 17.63 763 VAL A C 1
ATOM 1911 O O . VAL A 1 252 ? 7.535 32.867 16.696 1.00 19.32 763 VAL A O 1
ATOM 1915 N N . GLY A 1 253 ? 7.594 30.766 15.895 1.00 15.31 764 GLY A N 1
ATOM 1916 C CA . GLY A 1 253 ? 8.963 30.877 15.429 1.00 15.58 764 GLY A CA 1
ATOM 1917 C C . GLY A 1 253 ? 9.252 29.826 14.388 1.00 14.85 764 GLY A C 1
ATOM 1918 O O . GLY A 1 253 ? 8.643 28.754 14.404 1.00 15.64 764 GLY A O 1
ATOM 1919 N N . ALA A 1 254 ? 10.198 30.142 13.477 1.00 14.69 765 ALA A N 1
ATOM 1920 C CA . ALA A 1 254 ? 10.613 29.238 12.411 1.00 14.85 765 ALA A CA 1
ATOM 1921 C C . ALA A 1 254 ? 12.041 29.625 12.105 1.00 18.74 765 ALA A C 1
ATOM 1922 O O . ALA A 1 254 ? 12.274 30.665 11.464 1.00 20.46 765 ALA A O 1
ATOM 1924 N N . LEU A 1 255 ? 12.997 28.826 12.635 1.00 16.15 766 LEU A N 1
ATOM 1925 C CA . LEU A 1 255 ? 14.429 29.092 12.675 1.00 18.08 766 LEU A CA 1
ATOM 1926 C C . LEU A 1 255 ? 15.186 28.009 11.953 1.00 16.83 766 LEU A C 1
ATOM 1927 O O . LEU A 1 255 ? 14.843 26.838 12.086 1.00 16.49 766 LEU A O 1
ATOM 1932 N N . ILE A 1 256 ? 16.265 28.355 11.273 1.00 16.09 767 ILE A N 1
ATOM 1933 C CA . ILE A 1 256 ? 17.168 27.345 10.721 1.00 15.93 767 ILE A CA 1
ATOM 1934 C C . ILE A 1 256 ? 18.179 26.982 11.787 1.00 18.80 767 ILE A C 1
ATOM 1935 O O . ILE A 1 256 ? 18.802 27.878 12.391 1.00 19.34 767 ILE A O 1
ATOM 1940 N N . VAL A 1 257 ? 18.366 25.673 12.024 1.00 16.21 768 VAL A N 1
ATOM 1941 C CA . VAL A 1 257 ? 19.307 25.198 13.030 1.00 16.25 768 VAL A CA 1
ATOM 1942 C C . VAL A 1 257 ? 20.155 24.076 12.466 1.00 19.47 768 VAL A C 1
ATOM 1943 O O . VAL A 1 257 ? 19.821 23.454 11.447 1.00 19.17 768 VAL A O 1
ATOM 1947 N N . ASP A 1 258 ? 21.242 23.792 13.177 1.00 20.11 769 ASP A N 1
ATOM 1948 C CA . ASP A 1 258 ? 22.128 22.643 12.985 1.00 21.63 769 ASP A CA 1
ATOM 1949 C C . ASP A 1 258 ? 21.964 21.762 14.218 1.00 21.97 769 ASP A C 1
ATOM 1950 O O . ASP A 1 258 ? 21.366 22.202 15.214 1.00 19.57 769 ASP A O 1
ATOM 1955 N N . ASP A 1 259 ? 22.545 20.551 14.207 1.00 21.67 770 ASP A N 1
ATOM 1956 C CA . ASP A 1 259 ? 22.424 19.679 15.369 1.00 21.81 770 ASP A CA 1
ATOM 1957 C C . ASP A 1 259 ? 23.039 20.259 16.634 1.00 25.72 770 ASP A C 1
ATOM 1958 O O . ASP A 1 259 ? 22.631 19.843 17.713 1.00 25.80 770 ASP A O 1
ATOM 1963 N N . ASP A 1 260 ? 23.968 21.215 16.517 1.00 24.70 771 ASP A N 1
ATOM 1964 C CA . ASP A 1 260 ? 24.572 21.804 17.709 1.00 25.89 771 ASP A CA 1
ATOM 1965 C C . ASP A 1 260 ? 24.076 23.213 18.046 1.00 26.14 771 ASP A C 1
ATOM 1966 O O . ASP A 1 260 ? 24.618 23.821 18.973 1.00 28.60 771 ASP A O 1
ATOM 1971 N N . SER A 1 261 ? 23.007 23.706 17.367 1.00 20.89 772 SER A N 1
ATOM 1972 C CA . SER A 1 261 ? 22.458 25.029 17.677 1.00 19.69 772 SER A CA 1
ATOM 1973 C C . SER A 1 261 ? 21.869 25.053 19.083 1.00 22.47 772 SER A C 1
ATOM 1974 O O . SER A 1 261 ? 21.238 24.098 19.529 1.00 20.10 772 SER A O 1
ATOM 1977 N N . GLU A 1 262 ? 22.020 26.192 19.748 1.00 22.00 773 GLU A N 1
ATOM 1978 C CA . GLU A 1 262 ? 21.490 26.437 21.086 1.00 20.58 773 GLU A CA 1
ATOM 1979 C C . GLU A 1 262 ? 20.399 27.472 20.914 1.00 20.68 773 GLU A C 1
ATOM 1980 O O . GLU A 1 262 ? 20.457 28.338 20.034 1.00 19.81 773 GLU A O 1
ATOM 1986 N N . LEU A 1 263 ? 19.356 27.357 21.730 1.00 18.83 774 LEU A N 1
ATOM 1987 C CA . LEU A 1 263 ? 18.178 28.183 21.602 1.00 19.32 774 LEU A CA 1
ATOM 1988 C C . LEU A 1 263 ? 17.666 28.639 22.957 1.00 17.58 774 LEU A C 1
ATOM 1989 O O . LEU A 1 263 ? 18.142 28.191 24.018 1.00 18.04 774 LEU A O 1
ATOM 1994 N N . TYR A 1 264 ? 16.697 29.534 22.884 1.00 17.22 775 TYR A N 1
ATOM 1995 C CA . TYR A 1 264 ? 15.921 29.990 24.015 1.00 17.62 775 TYR A CA 1
ATOM 1996 C C . TYR A 1 264 ? 14.455 29.865 23.680 1.00 20.00 775 TYR A C 1
ATOM 1997 O O . TYR A 1 264 ? 14.025 30.201 22.572 1.00 21.16 775 TYR A O 1
ATOM 2006 N N . ALA A 1 265 ? 13.673 29.419 24.644 1.00 18.38 776 ALA A N 1
ATOM 2007 C CA . ALA A 1 265 ? 12.215 29.411 24.515 1.00 18.84 776 ALA A CA 1
ATOM 2008 C C . ALA A 1 265 ? 11.751 30.538 25.448 1.00 21.02 776 ALA A C 1
ATOM 2009 O O . ALA A 1 265 ? 12.119 30.538 26.627 1.00 21.07 776 ALA A O 1
ATOM 2011 N N . VAL A 1 266 ? 10.993 31.517 24.917 1.00 19.78 777 VAL A N 1
ATOM 2012 C CA . VAL A 1 266 ? 10.507 32.635 25.714 1.00 20.41 777 VAL A CA 1
ATOM 2013 C C . VAL A 1 266 ? 9.090 32.241 26.093 1.00 22.33 777 VAL A C 1
ATOM 2014 O O . VAL A 1 266 ? 8.213 32.114 25.208 1.00 20.05 777 VAL A O 1
ATOM 2018 N N . THR A 1 267 ? 8.879 31.956 27.386 1.00 21.82 778 THR A N 1
ATOM 2019 C CA . THR A 1 267 ? 7.569 31.502 27.803 1.00 22.47 778 THR A CA 1
ATOM 2020 C C . THR A 1 267 ? 6.703 32.651 28.238 1.00 28.52 778 THR A C 1
ATOM 2021 O O . THR A 1 267 ? 7.215 33.741 28.513 1.00 30.41 778 THR A O 1
ATOM 2025 N N . SER A 1 268 ? 5.406 32.404 28.347 1.00 23.81 779 SER A N 1
ATOM 2026 C CA . SER A 1 268 ? 4.500 33.431 28.806 1.00 25.86 779 SER A CA 1
ATOM 2027 C C . SER A 1 268 ? 4.692 33.600 30.316 1.00 32.66 779 SER A C 1
ATOM 2028 O O . SER A 1 268 ? 4.927 34.721 30.776 1.00 36.20 779 SER A O 1
ATOM 2031 N N . GLY A 1 269 ? 4.665 32.505 31.076 1.00 27.39 780 GLY A N 1
ATOM 2032 C CA . GLY A 1 269 ? 4.709 32.640 32.534 1.00 28.23 780 GLY A CA 1
ATOM 2033 C C . GLY A 1 269 ? 5.938 32.207 33.309 1.00 31.78 780 GLY A C 1
ATOM 2034 O O . GLY A 1 269 ? 5.929 32.258 34.539 1.00 31.43 780 GLY A O 1
ATOM 2035 N N . GLY A 1 270 ? 6.987 31.780 32.614 1.00 30.16 781 GLY A N 1
ATOM 2036 C CA . GLY A 1 270 ? 8.194 31.287 33.277 1.00 30.97 781 GLY A CA 1
ATOM 2037 C C . GLY A 1 270 ? 9.497 31.886 32.786 1.00 35.27 781 GLY A C 1
ATOM 2038 O O . GLY A 1 270 ? 10.553 31.296 33.011 1.00 33.94 781 GLY A O 1
ATOM 2039 N N . GLY A 1 271 ? 9.420 33.059 32.152 1.00 31.90 782 GLY A N 1
ATOM 2040 C CA . GLY A 1 271 ? 10.570 33.759 31.586 1.00 31.27 782 GLY A CA 1
ATOM 2041 C C . GLY A 1 271 ? 11.239 33.025 30.432 1.00 29.77 782 GLY A C 1
ATOM 2042 O O . GLY A 1 271 ? 10.591 32.340 29.625 1.00 26.52 782 GLY A O 1
ATOM 2043 N N . VAL A 1 272 ? 12.561 33.153 30.373 1.00 27.02 783 VAL A N 1
ATOM 2044 C CA . VAL A 1 272 ? 13.416 32.584 29.329 1.00 25.07 783 VAL A CA 1
ATOM 2045 C C . VAL A 1 272 ? 14.044 31.267 29.768 1.00 27.48 783 VAL A C 1
ATOM 2046 O O . VAL A 1 272 ? 14.617 31.191 30.868 1.00 28.25 783 VAL A O 1
ATOM 2050 N N . ILE A 1 273 ? 13.875 30.216 28.946 1.00 22.61 784 ILE A N 1
ATOM 2051 C CA . ILE A 1 273 ? 14.428 28.886 29.206 1.00 24.07 784 ILE A CA 1
ATOM 2052 C C . ILE A 1 273 ? 15.392 28.487 28.101 1.00 26.54 784 ILE A C 1
ATOM 2053 O O . ILE A 1 273 ? 15.195 28.856 26.945 1.00 26.23 784 ILE A O 1
ATOM 2058 N N . ARG A 1 274 ? 16.457 27.793 28.461 1.00 23.07 785 ARG A N 1
ATOM 2059 C CA . ARG A 1 274 ? 17.451 27.302 27.502 1.00 21.51 785 ARG A CA 1
ATOM 2060 C C . ARG A 1 274 ? 16.975 25.993 26.919 1.00 25.58 785 ARG A C 1
ATOM 2061 O O . ARG A 1 274 ? 16.432 25.144 27.639 1.00 29.42 785 ARG A O 1
ATOM 2069 N N . THR A 1 275 ? 17.185 25.817 25.617 1.00 19.56 786 THR A N 1
ATOM 2070 C CA . THR A 1 275 ? 16.860 24.587 24.912 1.00 18.06 786 THR A CA 1
ATOM 2071 C C . THR A 1 275 ? 17.909 24.446 23.823 1.00 26.85 786 THR A C 1
ATOM 2072 O O . THR A 1 275 ? 18.484 25.419 23.393 1.00 28.12 786 THR A O 1
ATOM 2076 N N . ALA A 1 276 ? 18.192 23.240 23.409 1.00 25.65 787 ALA A N 1
ATOM 2077 C CA . ALA A 1 276 ? 19.123 23.030 22.316 1.00 24.22 787 ALA A CA 1
ATOM 2078 C C . ALA A 1 276 ? 18.328 22.466 21.140 1.00 21.49 787 ALA A C 1
ATOM 2079 O O . ALA A 1 276 ? 17.324 21.791 21.351 1.00 19.36 787 ALA A O 1
ATOM 2081 N N . ALA A 1 277 ? 18.806 22.648 19.894 1.00 18.48 788 ALA A N 1
ATOM 2082 C CA . ALA A 1 277 ? 18.115 22.052 18.759 1.00 19.71 788 ALA A CA 1
ATOM 2083 C C . ALA A 1 277 ? 18.081 20.524 18.940 1.00 20.86 788 ALA A C 1
ATOM 2084 O O . ALA A 1 277 ? 17.119 19.881 18.526 1.00 21.89 788 ALA A O 1
ATOM 2086 N N . ARG A 1 278 ? 19.115 19.924 19.578 1.00 17.01 789 ARG A N 1
ATOM 2087 C CA . ARG A 1 278 ? 19.187 18.477 19.735 1.00 16.83 789 ARG A CA 1
ATOM 2088 C C . ARG A 1 278 ? 18.096 17.949 20.698 1.00 17.71 789 ARG A C 1
ATOM 2089 O O . ARG A 1 278 ? 17.843 16.739 20.742 1.00 17.91 789 ARG A O 1
ATOM 2097 N N . GLN A 1 279 ? 17.476 18.847 21.493 1.00 16.14 790 GLN A N 1
ATOM 2098 C CA A GLN A 1 279 ? 16.386 18.483 22.385 0.50 15.52 790 GLN A CA 1
ATOM 2099 C CA B GLN A 1 279 ? 16.392 18.464 22.380 0.50 15.78 790 GLN A CA 1
ATOM 2100 C C . GLN A 1 279 ? 15.087 18.416 21.598 1.00 17.40 790 GLN A C 1
ATOM 2101 O O . GLN A 1 279 ? 14.113 17.835 22.067 1.00 17.44 790 GLN A O 1
ATOM 2112 N N . VAL A 1 280 ? 15.065 19.051 20.404 1.00 16.22 791 VAL A N 1
ATOM 2113 C CA . VAL A 1 280 ? 13.832 19.114 19.620 1.00 15.22 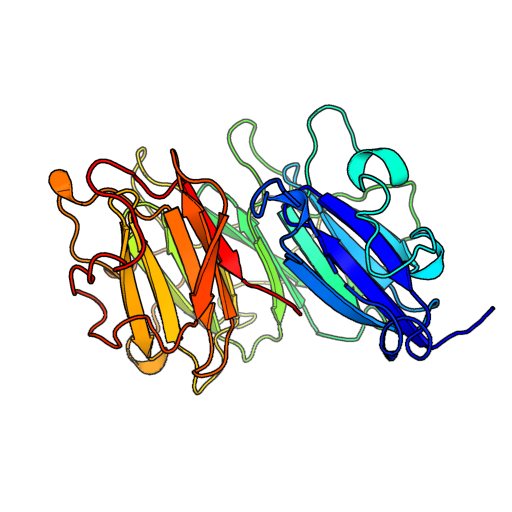791 VAL A CA 1
ATOM 2114 C C . VAL A 1 280 ? 13.804 17.960 18.629 1.00 17.39 791 VAL A C 1
ATOM 2115 O O . VAL A 1 280 ? 14.784 17.714 17.910 1.00 17.58 791 VAL A O 1
ATOM 2119 N N . ARG A 1 281 ? 12.697 17.221 18.658 1.00 17.56 792 ARG A N 1
ATOM 2120 C CA . ARG A 1 281 ? 12.457 16.058 17.843 1.00 17.76 792 ARG A CA 1
ATOM 2121 C C . ARG A 1 281 ? 12.593 16.327 16.347 1.00 18.88 792 ARG A C 1
ATOM 2122 O O . ARG A 1 281 ? 11.966 17.266 15.847 1.00 19.04 792 ARG A O 1
ATOM 2130 N N . LYS A 1 282 ? 13.389 15.515 15.663 1.00 16.80 793 LYS A N 1
ATOM 2131 C CA . LYS A 1 282 ? 13.483 15.509 14.205 1.00 17.75 793 LYS A CA 1
ATOM 2132 C C . LYS A 1 282 ? 12.228 14.783 13.709 1.00 21.59 793 LYS A C 1
ATOM 2133 O O . LYS A 1 282 ? 11.928 13.680 14.189 1.00 21.30 793 LYS A O 1
ATOM 2139 N N . ALA A 1 283 ? 11.488 15.392 12.765 1.00 19.94 794 ALA A N 1
ATOM 2140 C CA . ALA A 1 283 ? 10.248 14.756 12.288 1.00 21.03 794 ALA A CA 1
ATOM 2141 C C . ALA A 1 283 ? 9.926 15.251 10.890 1.00 23.16 794 ALA A C 1
ATOM 2142 O O . ALA A 1 283 ? 10.598 16.160 10.391 1.00 21.35 794 ALA A O 1
ATOM 2144 N N . GLY A 1 284 ? 8.906 14.672 10.278 1.00 22.32 795 GLY A N 1
ATOM 2145 C CA . GLY A 1 284 ? 8.452 15.071 8.956 1.00 22.37 795 GLY A CA 1
ATOM 2146 C C . GLY A 1 284 ? 7.919 16.486 8.879 1.00 23.89 795 GLY A C 1
ATOM 2147 O O . GLY A 1 284 ? 7.544 17.100 9.887 1.00 20.01 795 GLY A O 1
ATOM 2148 N N . ARG A 1 285 ? 7.882 17.021 7.672 1.00 22.29 796 ARG A N 1
ATOM 2149 C CA . ARG A 1 285 ? 7.431 18.378 7.437 1.00 21.74 796 ARG A CA 1
ATOM 2150 C C . ARG A 1 285 ? 6.002 18.636 7.931 1.00 25.22 796 ARG A C 1
ATOM 2151 O O . ARG A 1 285 ? 5.770 19.666 8.554 1.00 24.06 796 ARG A O 1
ATOM 2159 N N . GLN A 1 286 ? 5.070 17.702 7.690 1.00 26.92 797 GLN A N 1
ATOM 2160 C CA . GLN A 1 286 ? 3.654 17.819 8.058 1.00 29.40 797 GLN A CA 1
ATOM 2161 C C . GLN A 1 286 ? 3.294 17.077 9.344 1.00 34.88 797 GLN A C 1
ATOM 2162 O O . GLN A 1 286 ? 2.291 16.346 9.413 1.00 37.97 797 GLN A O 1
ATOM 2168 N N . THR A 1 287 ? 4.139 17.219 10.351 1.00 29.97 798 THR A N 1
ATOM 2169 C CA . THR A 1 287 ? 3.884 16.586 11.641 1.00 29.23 798 THR A CA 1
ATOM 2170 C C . THR A 1 287 ? 3.468 17.681 12.637 1.00 29.39 798 THR A C 1
ATOM 2171 O O . THR A 1 287 ? 3.633 18.879 12.376 1.00 28.34 798 THR A O 1
ATOM 2175 N N . LYS A 1 288 ? 2.865 17.274 13.747 1.00 28.51 799 LYS A N 1
ATOM 2176 C CA . LYS A 1 288 ? 2.336 18.208 14.739 1.00 27.75 799 LYS A CA 1
ATOM 2177 C C . LYS A 1 288 ? 3.333 18.856 15.691 1.00 28.31 799 LYS A C 1
ATOM 2178 O O . LYS A 1 288 ? 3.003 19.884 16.295 1.00 28.82 799 LYS A O 1
ATOM 2184 N N . GLY A 1 289 ? 4.479 18.212 15.894 1.00 24.33 800 GLY A N 1
ATOM 2185 C CA . GLY A 1 289 ? 5.460 18.658 16.878 1.00 22.76 800 GLY A CA 1
ATOM 2186 C C . GLY A 1 289 ? 5.296 17.949 18.211 1.00 24.77 800 GLY A C 1
ATOM 2187 O O . GLY A 1 289 ? 4.325 17.211 18.444 1.00 26.73 800 GLY A O 1
ATOM 2188 N N . VAL A 1 290 ? 6.249 18.183 19.105 1.00 19.72 801 VAL A N 1
ATOM 2189 C CA . VAL A 1 290 ? 6.275 17.571 20.418 1.00 19.96 801 VAL A CA 1
ATOM 2190 C C . VAL A 1 290 ? 6.352 18.691 21.435 1.00 21.67 801 VAL A C 1
ATOM 2191 O O . VAL A 1 290 ? 7.201 19.566 21.298 1.00 18.57 801 VAL A O 1
ATOM 2195 N N . ARG A 1 291 ? 5.553 18.639 22.493 1.00 21.27 802 ARG A N 1
ATOM 2196 C CA . ARG A 1 291 ? 5.601 19.681 23.496 1.00 21.80 802 ARG A CA 1
ATOM 2197 C C . ARG A 1 291 ? 6.947 19.745 24.201 1.00 23.93 802 ARG A C 1
ATOM 2198 O O . ARG A 1 291 ? 7.462 18.716 24.641 1.00 23.97 802 ARG A O 1
ATOM 2206 N N . LEU A 1 292 ? 7.509 20.959 24.339 1.00 21.06 803 LEU A N 1
ATOM 2207 C CA . LEU A 1 292 ? 8.787 21.137 25.035 1.00 21.71 803 LEU A CA 1
ATOM 2208 C C . LEU A 1 292 ? 8.656 20.638 26.473 1.00 24.34 803 LEU A C 1
ATOM 2209 O O . LEU A 1 292 ? 7.728 21.012 27.178 1.00 23.17 803 LEU A O 1
ATOM 2214 N N . MET A 1 293 ? 9.563 19.773 26.894 1.00 24.38 804 MET A N 1
ATOM 2215 C CA . MET A 1 293 ? 9.506 19.184 28.232 1.00 26.52 804 MET A CA 1
ATOM 2216 C C . MET A 1 293 ? 9.568 20.206 29.380 1.00 32.18 804 MET A C 1
ATOM 2217 O O . MET A 1 293 ? 8.866 20.046 30.392 1.00 32.79 804 MET A O 1
ATOM 2222 N N . ASN A 1 294 ? 10.430 21.226 29.233 1.00 29.56 805 ASN A N 1
ATOM 2223 C CA . ASN A 1 294 ? 10.648 22.258 30.254 1.00 30.89 805 ASN A CA 1
ATOM 2224 C C . ASN A 1 294 ? 9.567 23.349 30.326 1.00 35.17 805 ASN A C 1
ATOM 2225 O O . ASN A 1 294 ? 9.585 24.168 31.251 1.00 37.17 805 ASN A O 1
ATOM 2230 N N . LEU A 1 295 ? 8.601 23.333 29.389 1.00 28.39 806 LEU A N 1
ATOM 2231 C CA . LEU A 1 295 ? 7.499 24.289 29.411 1.00 28.60 806 LEU A CA 1
ATOM 2232 C C . LEU A 1 295 ? 6.487 23.875 30.484 1.00 35.68 806 LEU A C 1
ATOM 2233 O O . LEU A 1 295 ? 5.968 22.758 30.442 1.00 36.26 806 LEU A O 1
ATOM 2238 N N . GLY A 1 296 ? 6.221 24.785 31.419 1.00 33.11 807 GLY A N 1
ATOM 2239 C CA . GLY A 1 296 ? 5.278 24.551 32.504 1.00 34.86 807 GLY A CA 1
ATOM 2240 C C . GLY A 1 296 ? 3.886 24.217 32.013 1.00 40.50 807 GLY A C 1
ATOM 2241 O O . GLY A 1 296 ? 3.487 24.652 30.925 1.00 37.50 807 GLY A O 1
ATOM 2242 N N . GLU A 1 297 ? 3.141 23.420 32.801 1.00 40.42 808 GLU A N 1
ATOM 2243 C CA . GLU A 1 297 ? 1.780 23.060 32.420 1.00 41.95 808 GLU A CA 1
ATOM 2244 C C . GLU A 1 297 ? 0.928 24.329 32.465 1.00 46.09 808 GLU A C 1
ATOM 2245 O O . GLU A 1 297 ? 1.090 25.145 33.375 1.00 47.27 808 GLU A O 1
ATOM 2251 N N . GLY A 1 298 ? 0.121 24.531 31.431 1.00 42.21 809 GLY A N 1
ATOM 2252 C CA . GLY A 1 298 ? -0.709 25.725 31.307 1.00 42.81 809 GLY A CA 1
ATOM 2253 C C . GLY A 1 298 ? 0.037 26.951 30.801 1.00 43.20 809 GLY A C 1
ATOM 2254 O O . GLY A 1 298 ? -0.581 27.995 30.574 1.00 43.11 809 GLY A O 1
ATOM 2255 N N . ASP A 1 299 ? 1.378 26.842 30.624 1.00 35.46 810 ASP A N 1
ATOM 2256 C CA . ASP A 1 299 ? 2.205 27.934 30.108 1.00 33.32 810 ASP A CA 1
ATOM 2257 C C . ASP A 1 299 ? 2.232 27.839 28.598 1.00 33.66 810 ASP A C 1
ATOM 2258 O O . ASP A 1 299 ? 1.968 26.772 28.043 1.00 33.11 810 ASP A O 1
ATOM 2263 N N . THR A 1 300 ? 2.478 28.963 27.931 1.00 29.15 811 THR A N 1
ATOM 2264 C CA . THR A 1 300 ? 2.531 28.981 26.477 1.00 27.96 811 THR A CA 1
ATOM 2265 C C . THR A 1 300 ? 3.833 29.607 26.028 1.00 27.48 811 THR A C 1
ATOM 2266 O O . THR A 1 300 ? 4.594 30.141 26.839 1.00 27.08 811 THR A O 1
ATOM 2270 N N . LEU A 1 301 ? 4.141 29.438 24.744 1.00 23.43 812 LEU A N 1
ATOM 2271 C CA . LEU A 1 301 ? 5.357 29.926 24.141 1.00 23.67 812 LEU A CA 1
ATOM 2272 C C . LEU A 1 301 ? 5.089 31.227 23.395 1.00 26.38 812 LEU A C 1
ATOM 2273 O O . LEU A 1 301 ? 4.185 31.275 22.550 1.00 26.15 812 LEU A O 1
ATOM 2278 N N . LEU A 1 302 ? 5.878 32.274 23.688 1.00 21.30 813 LEU A N 1
ATOM 2279 C CA . LEU A 1 302 ? 5.775 33.563 23.012 1.00 21.95 813 LEU A CA 1
ATOM 2280 C C . LEU A 1 302 ? 6.658 33.597 21.799 1.00 22.64 813 LEU A C 1
ATOM 2281 O O . LEU A 1 302 ? 6.323 34.252 20.816 1.00 23.26 813 LEU A O 1
ATOM 2286 N N . ALA A 1 303 ? 7.841 32.972 21.902 1.00 19.66 814 ALA A N 1
ATOM 2287 C CA . ALA A 1 303 ? 8.842 33.025 20.856 1.00 21.17 814 ALA A CA 1
ATOM 2288 C C . ALA A 1 303 ? 9.898 32.010 21.112 1.00 21.65 814 ALA A C 1
ATOM 2289 O O . ALA A 1 303 ? 10.045 31.491 22.225 1.00 20.29 814 ALA A O 1
ATOM 2291 N N . ILE A 1 304 ? 10.680 31.761 20.076 1.00 19.82 815 ILE A N 1
ATOM 2292 C CA . ILE A 1 304 ? 11.892 30.983 20.122 1.00 20.83 815 ILE A CA 1
ATOM 2293 C C . ILE A 1 304 ? 12.985 31.881 19.573 1.00 26.22 815 ILE A C 1
ATOM 2294 O O . ILE A 1 304 ? 12.764 32.739 18.686 1.00 27.52 815 ILE A O 1
ATOM 2299 N N . ALA A 1 305 ? 14.149 31.756 20.147 1.00 20.79 816 ALA A N 1
ATOM 2300 C CA . ALA A 1 305 ? 15.229 32.604 19.711 1.00 22.51 816 ALA A CA 1
ATOM 2301 C C . ALA A 1 305 ? 16.472 31.779 19.626 1.00 22.97 816 ALA A C 1
ATOM 2302 O O . ALA A 1 305 ? 16.697 30.881 20.438 1.00 21.13 816 ALA A O 1
ATOM 2304 N N . ARG A 1 306 ? 17.286 32.060 18.617 1.00 26.63 817 ARG A N 1
ATOM 2305 C CA . ARG A 1 306 ? 18.566 31.408 18.465 1.00 26.43 817 ARG A CA 1
ATOM 2306 C C . ARG A 1 306 ? 19.488 32.006 19.552 1.00 28.14 817 ARG A C 1
ATOM 2307 O O . ARG A 1 306 ? 19.422 33.208 19.846 1.00 29.32 817 ARG A O 1
ATOM 2315 N N . ASN A 1 307 ? 20.322 31.164 20.164 1.00 22.03 818 ASN A N 1
ATOM 2316 C CA . ASN A 1 307 ? 21.351 31.645 21.078 1.00 20.82 818 ASN A CA 1
ATOM 2317 C C . ASN A 1 307 ? 22.588 31.746 20.172 1.00 23.91 818 ASN A C 1
ATOM 2318 O O . ASN A 1 307 ? 23.178 30.718 19.808 1.00 22.46 818 ASN A O 1
ATOM 2323 N N . ALA A 1 308 ? 22.926 32.967 19.732 1.00 19.68 819 ALA A N 1
ATOM 2324 C CA . ALA A 1 308 ? 24.021 33.215 18.788 1.00 22.04 819 ALA A CA 1
ATOM 2325 C C . ALA A 1 308 ? 25.450 33.052 19.311 1.00 29.56 819 ALA A C 1
ATOM 2326 O O . ALA A 1 308 ? 26.363 32.983 18.487 1.00 30.82 819 ALA A O 1
ATOM 2328 N N . GLU A 1 309 ? 25.642 32.965 20.652 1.00 27.09 820 GLU A N 1
ATOM 2329 C CA . GLU A 1 309 ? 26.898 32.701 21.410 1.00 62.34 820 GLU A CA 1
ATOM 2330 C C . GLU A 1 309 ? 27.116 33.698 22.521 1.00 91.81 820 GLU A C 1
ATOM 2331 O O . GLU A 1 309 ? 26.680 33.454 23.638 1.00 58.29 820 GLU A O 1
#

Nearest PDB structures (foldseek):
  4g3n-assembly1_A  TM=1.003E+00  e=6.554E-62  Mycobacterium tuberculosis H37Rv
  3uc1-assembly1_A  TM=9.859E-01  e=8.197E-55  Mycobacterium tuberculosis H37Rv
  1zi0-assembly2_B  TM=9.277E-01  e=8.490E-33  Escherichia coli
  3l6v-assembly2_B  TM=9.210E-01  e=4.534E-31  Xanthomonas campestris pv. campestris
  6rkw-assembly1_C  TM=9.053E-01  e=4.534E-31  Escherichia coli K-12